Protein AF-A0A9P6VF26-F1 (afdb_monomer)

Nearest PDB structures (foldseek):
  3bzj-assembly1_A  TM=3.434E-01  e=4.171E-01  Thermus thermophilus
  3bzg-assembly1_A  TM=3.554E-01  e=6.100E-01  Thermus thermophilus
  3c0l-assembly1_A  TM=3.261E-01  e=8.374E-01  Thermus thermophilus
  3c0q-assembly1_A  TM=3.308E-01  e=1.390E+00  Thermus thermophilus
  7m05-assembly1_A  TM=4.904E-01  e=4.633E+00  Homo sapiens

Structure (mmCIF, N/CA/C/O backbone):
data_AF-A0A9P6VF26-F1
#
_entry.id   AF-A0A9P6VF26-F1
#
loop_
_atom_site.group_PDB
_atom_site.id
_atom_site.type_symbol
_atom_site.label_atom_id
_atom_site.label_alt_id
_atom_site.label_comp_id
_atom_site.label_asym_id
_atom_site.label_entity_id
_atom_site.label_seq_id
_atom_site.pdbx_PDB_ins_code
_atom_site.Cartn_x
_atom_site.Cartn_y
_atom_site.Cartn_z
_atom_site.occupancy
_atom_site.B_iso_or_equiv
_atom_site.auth_seq_id
_atom_site.auth_comp_id
_atom_site.auth_asym_id
_atom_site.auth_atom_id
_atom_site.pdbx_PDB_model_num
ATOM 1 N N . MET A 1 1 ? -4.250 -31.106 -48.476 1.00 35.94 1 MET A N 1
ATOM 2 C CA . MET A 1 1 ? -3.262 -30.552 -47.532 1.00 35.94 1 MET A CA 1
ATOM 3 C C . MET A 1 1 ? -3.868 -29.275 -46.987 1.00 35.94 1 MET A C 1
ATOM 5 O O . MET A 1 1 ? -4.261 -28.435 -47.786 1.00 35.94 1 MET A O 1
ATOM 9 N N . MET A 1 2 ? -4.126 -29.253 -45.679 1.00 37.31 2 MET A N 1
ATOM 10 C CA . MET A 1 2 ? -4.819 -28.182 -44.954 1.00 37.31 2 MET A CA 1
ATOM 11 C C . MET A 1 2 ? -4.209 -26.813 -45.252 1.00 37.31 2 MET A C 1
ATOM 13 O O . MET A 1 2 ? -3.001 -26.739 -45.442 1.00 37.31 2 MET A O 1
ATOM 17 N N . LEU A 1 3 ? -5.045 -25.770 -45.242 1.00 34.78 3 LEU A N 1
ATOM 18 C CA . LEU A 1 3 ? -4.857 -24.531 -44.471 1.00 34.78 3 LEU A CA 1
ATOM 19 C C . LEU A 1 3 ? -6.032 -23.583 -44.780 1.00 34.78 3 LEU A C 1
ATOM 21 O O . LEU A 1 3 ? -6.183 -23.101 -45.900 1.00 34.78 3 LEU A O 1
ATOM 25 N N . LEU A 1 4 ? -6.890 -23.365 -43.777 1.00 33.00 4 LEU A N 1
ATOM 26 C CA . LEU A 1 4 ? -7.842 -22.252 -43.738 1.00 33.00 4 LEU A CA 1
ATOM 27 C C . LEU A 1 4 ? -7.067 -20.929 -43.646 1.00 33.00 4 LEU A C 1
ATOM 29 O O . LEU A 1 4 ? -6.127 -20.848 -42.854 1.00 33.00 4 LEU A O 1
ATOM 33 N N . PRO A 1 5 ? -7.548 -19.867 -44.310 1.00 37.91 5 PRO A N 1
ATOM 34 C CA . PRO A 1 5 ? -7.406 -18.537 -43.740 1.00 37.91 5 PRO A CA 1
ATOM 35 C C . PRO A 1 5 ? -8.738 -17.770 -43.704 1.00 37.91 5 PRO A C 1
ATOM 37 O O . PRO A 1 5 ? -9.592 -17.907 -44.578 1.00 37.91 5 PRO A O 1
ATOM 40 N N . ASN A 1 6 ? -8.836 -16.889 -42.708 1.00 30.25 6 ASN A N 1
ATOM 41 C CA . ASN A 1 6 ? -9.736 -15.734 -42.616 1.00 30.25 6 ASN A CA 1
ATOM 42 C C . ASN A 1 6 ? -11.151 -15.973 -42.068 1.00 30.25 6 ASN A C 1
ATOM 44 O O . ASN A 1 6 ? -12.155 -15.907 -42.776 1.00 30.25 6 ASN A O 1
ATOM 48 N N . LEU A 1 7 ? -11.226 -16.090 -40.739 1.00 29.05 7 LEU A N 1
ATOM 49 C CA . LEU A 1 7 ? -12.419 -15.741 -39.973 1.00 29.05 7 LEU A CA 1
ATOM 50 C C . LEU A 1 7 ? -12.513 -14.202 -39.881 1.00 29.05 7 LEU A C 1
ATOM 52 O O . LEU A 1 7 ? -12.046 -13.585 -38.929 1.00 29.05 7 LEU A O 1
ATOM 56 N N . ILE A 1 8 ? -13.077 -13.562 -40.909 1.00 34.12 8 ILE A N 1
ATOM 57 C CA . ILE A 1 8 ? -13.469 -12.147 -40.843 1.00 34.12 8 ILE A CA 1
ATOM 58 C C . ILE A 1 8 ? -14.751 -12.074 -40.010 1.00 34.12 8 ILE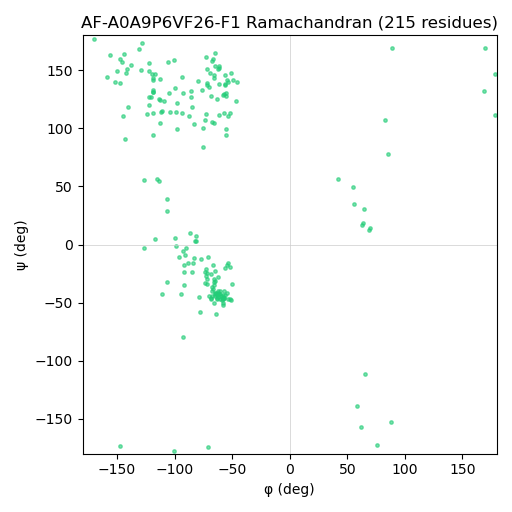 A C 1
ATOM 60 O O . ILE A 1 8 ? -15.844 -12.368 -40.498 1.00 34.12 8 ILE A O 1
ATOM 64 N N . ALA A 1 9 ? -14.618 -11.696 -38.740 1.00 30.38 9 ALA A N 1
ATOM 65 C CA . ALA A 1 9 ? -15.747 -11.385 -37.878 1.00 30.38 9 ALA A CA 1
ATOM 66 C C . ALA A 1 9 ? -16.439 -10.106 -38.380 1.00 30.38 9 ALA A C 1
ATOM 68 O O . ALA A 1 9 ? -15.944 -8.993 -38.215 1.00 30.38 9 ALA A O 1
ATOM 69 N N . ARG A 1 10 ? -17.604 -10.272 -39.010 1.00 32.25 10 ARG A N 1
ATOM 70 C CA . ARG A 1 10 ? -18.582 -9.202 -39.211 1.00 32.25 10 ARG A CA 1
ATOM 71 C C . ARG A 1 10 ? -19.491 -9.159 -37.986 1.00 32.25 10 ARG A C 1
ATOM 73 O O . ARG A 1 10 ? -20.325 -10.043 -37.831 1.00 32.25 10 ARG A O 1
ATOM 80 N N . PHE A 1 11 ? -19.386 -8.115 -37.171 1.00 30.23 11 PHE A N 1
ATOM 81 C CA . PHE A 1 11 ? -20.461 -7.729 -36.258 1.00 30.23 11 PHE A CA 1
ATOM 82 C C . PHE A 1 11 ? -21.032 -6.382 -36.698 1.00 30.23 11 PHE A C 1
ATOM 84 O O . PHE A 1 11 ? -20.430 -5.328 -36.519 1.00 30.23 11 PHE A O 1
ATOM 91 N N . LEU A 1 12 ? -22.213 -6.449 -37.314 1.00 32.66 12 LEU A N 1
ATOM 92 C CA . LEU A 1 12 ? -23.135 -5.328 -37.441 1.00 32.66 12 LEU A CA 1
ATOM 93 C C . LEU A 1 12 ? -23.762 -5.099 -36.063 1.00 32.66 12 LEU A C 1
ATOM 95 O O . LEU A 1 12 ? -24.601 -5.887 -35.634 1.00 32.66 12 LEU A O 1
ATOM 99 N N . ALA A 1 13 ? -23.374 -4.027 -35.380 1.00 31.59 13 ALA A N 1
ATOM 100 C CA . ALA A 1 13 ? -24.112 -3.523 -34.230 1.00 31.59 13 ALA A CA 1
ATOM 101 C C . ALA A 1 13 ? -25.005 -2.367 -34.698 1.00 31.59 13 ALA A C 1
ATOM 103 O O . ALA A 1 13 ? -24.561 -1.235 -34.861 1.00 31.59 13 ALA A O 1
ATOM 104 N N . THR A 1 14 ? -26.283 -2.666 -34.919 1.00 36.97 14 THR A N 1
ATOM 105 C CA . THR A 1 14 ? -27.347 -1.669 -34.780 1.00 36.97 14 THR A CA 1
ATOM 106 C C . THR A 1 14 ? -28.153 -2.070 -33.559 1.00 36.97 14 THR A C 1
ATOM 108 O O . THR A 1 14 ? -28.725 -3.153 -33.548 1.00 36.97 14 THR A O 1
ATOM 111 N N . ALA A 1 15 ? -28.138 -1.237 -32.518 1.00 32.97 15 ALA A N 1
ATOM 112 C CA . ALA A 1 15 ? -29.321 -0.852 -31.751 1.00 32.97 15 ALA A CA 1
ATOM 113 C C . ALA A 1 15 ? -28.946 -0.121 -30.455 1.00 32.97 15 ALA A C 1
ATOM 115 O O . ALA A 1 15 ? -28.208 -0.620 -29.613 1.00 32.97 15 ALA A O 1
ATOM 116 N N . SER A 1 16 ? -29.650 0.997 -30.292 1.00 36.91 16 SER A N 1
ATOM 117 C CA . SER A 1 16 ? -30.167 1.534 -29.039 1.00 36.91 16 SER A CA 1
ATOM 118 C C . SER A 1 16 ? -29.220 2.355 -28.167 1.00 36.91 16 SER A C 1
ATOM 120 O O . SER A 1 16 ? -28.401 1.838 -27.414 1.00 36.91 16 SER A O 1
ATOM 122 N N . LEU A 1 17 ? -29.471 3.671 -28.173 1.00 47.09 17 LEU A N 1
ATOM 123 C CA . LEU A 1 17 ? -29.214 4.529 -27.024 1.00 47.09 17 LEU A CA 1
ATOM 124 C C . LEU A 1 17 ? -29.959 3.948 -25.814 1.00 47.09 17 LEU A C 1
ATOM 126 O O . LEU A 1 17 ? -31.161 4.139 -25.652 1.00 47.09 17 LEU A O 1
ATOM 130 N N . LEU A 1 18 ? -29.241 3.225 -24.967 1.00 37.94 18 LEU A N 1
ATOM 131 C CA . LEU A 1 18 ? -29.605 3.025 -23.575 1.00 37.94 18 LEU A CA 1
ATOM 132 C C . LEU A 1 18 ? -28.548 3.762 -22.767 1.00 37.94 18 LEU A C 1
ATOM 134 O O . LEU A 1 18 ? -27.367 3.427 -22.815 1.00 37.94 18 LEU A O 1
ATOM 138 N N . ALA A 1 19 ? -28.992 4.809 -22.073 1.00 45.12 19 ALA A N 1
ATOM 139 C CA . ALA A 1 19 ? -28.197 5.502 -21.074 1.00 45.12 19 ALA A CA 1
ATOM 140 C C . ALA A 1 19 ? -27.520 4.470 -20.154 1.00 45.12 19 ALA A C 1
ATOM 142 O O . ALA A 1 19 ? -28.164 3.473 -19.800 1.00 45.12 19 ALA A O 1
ATOM 143 N N . PRO A 1 20 ? -26.254 4.676 -19.753 1.00 38.41 20 PRO A N 1
ATOM 144 C CA . PRO A 1 20 ? -25.608 3.754 -18.842 1.00 38.41 20 PRO A CA 1
ATOM 145 C C . PRO A 1 20 ? -26.405 3.763 -17.537 1.00 38.41 20 PRO A C 1
ATOM 147 O O . PRO A 1 20 ? -26.440 4.758 -16.814 1.00 38.41 20 PRO A O 1
ATOM 150 N N . LYS A 1 21 ? -27.073 2.644 -17.235 1.00 38.12 21 LYS A N 1
ATOM 151 C CA . LYS A 1 21 ? -27.470 2.347 -15.862 1.00 38.12 21 LYS A CA 1
ATOM 152 C C . LYS A 1 21 ? -26.171 2.359 -15.067 1.00 38.12 21 LYS A C 1
ATOM 154 O O . LYS A 1 21 ? -25.319 1.506 -15.306 1.00 38.12 21 LYS A O 1
ATOM 159 N N . LEU A 1 22 ? -26.015 3.325 -14.160 1.00 37.91 22 LEU A N 1
ATOM 160 C CA . LEU A 1 22 ? -25.044 3.227 -13.078 1.00 37.91 22 LEU A CA 1
ATOM 161 C C . LEU A 1 22 ? -25.358 1.924 -12.336 1.00 37.91 22 LEU A C 1
ATOM 163 O O . LEU A 1 22 ? -26.230 1.872 -11.473 1.00 37.91 22 LEU A O 1
ATOM 167 N N . THR A 1 23 ? -24.680 0.844 -12.699 1.00 35.78 23 THR A N 1
ATOM 168 C CA . THR A 1 23 ? -24.525 -0.288 -11.804 1.00 35.78 23 THR A CA 1
ATOM 169 C C . THR A 1 23 ? -23.684 0.247 -10.661 1.00 35.78 23 THR A C 1
ATOM 171 O O . THR A 1 23 ? -22.489 0.491 -10.845 1.00 35.78 23 THR A O 1
ATOM 174 N N . SER A 1 24 ? -24.300 0.508 -9.506 1.00 41.16 24 SER A N 1
ATOM 175 C CA . SER A 1 24 ? -23.536 0.744 -8.289 1.00 41.16 24 SER A CA 1
ATOM 176 C C . SER A 1 24 ? -22.618 -0.463 -8.135 1.00 41.16 24 SER A C 1
ATOM 178 O O . SER A 1 24 ? -23.105 -1.576 -7.917 1.00 41.16 24 SER A O 1
ATOM 180 N N . ARG A 1 25 ? -21.304 -0.272 -8.305 1.00 46.47 25 ARG A N 1
ATOM 181 C CA . ARG A 1 25 ? -20.335 -1.239 -7.791 1.00 46.47 25 ARG A CA 1
ATOM 182 C C . ARG A 1 25 ? -20.727 -1.415 -6.326 1.00 46.47 25 ARG A C 1
ATOM 184 O O . ARG A 1 25 ? -20.704 -0.433 -5.589 1.00 46.47 25 ARG A O 1
ATOM 191 N N . LEU A 1 26 ? -21.208 -2.601 -5.947 1.00 48.28 26 LEU A N 1
ATOM 192 C CA . LEU A 1 26 ? -21.449 -2.930 -4.544 1.00 48.28 26 LEU A CA 1
ATOM 193 C C . LEU A 1 26 ? -20.201 -2.487 -3.777 1.00 48.28 26 LEU A C 1
ATOM 195 O O . LEU A 1 26 ? -19.089 -2.844 -4.173 1.00 48.28 26 LEU A O 1
ATOM 199 N N . ALA A 1 27 ? -20.377 -1.627 -2.773 1.00 64.31 27 ALA A N 1
ATOM 200 C CA . ALA A 1 27 ? -19.258 -1.149 -1.976 1.00 64.31 27 ALA A CA 1
ATOM 201 C C . ALA A 1 27 ? -18.517 -2.372 -1.415 1.00 64.31 27 ALA A C 1
ATOM 203 O O . ALA A 1 27 ? -19.153 -3.275 -0.864 1.00 64.31 27 ALA A O 1
ATOM 204 N N . LYS A 1 28 ? -17.193 -2.437 -1.620 1.00 76.62 28 LYS A N 1
ATOM 205 C CA . LYS A 1 28 ? -16.372 -3.555 -1.136 1.00 76.62 28 LYS A CA 1
ATOM 206 C C . LYS A 1 28 ? -16.559 -3.682 0.387 1.00 76.62 28 LYS A C 1
ATOM 208 O O . LYS A 1 28 ? -16.590 -2.649 1.061 1.00 76.62 28 LYS A O 1
ATOM 213 N N . PRO A 1 29 ? -16.704 -4.900 0.945 1.00 83.31 29 PRO A N 1
ATOM 214 C CA . PRO A 1 29 ? -16.835 -5.073 2.390 1.00 83.31 29 PRO A CA 1
ATOM 215 C C . PRO A 1 29 ? -15.646 -4.445 3.118 1.00 83.31 29 PRO A C 1
ATOM 217 O O . PRO A 1 29 ? -14.514 -4.608 2.676 1.00 83.31 29 PRO A O 1
ATOM 220 N N . VAL A 1 30 ? -15.869 -3.758 4.235 1.00 89.12 30 VAL A N 1
ATOM 221 C CA . VAL A 1 30 ? -14.775 -3.161 5.022 1.00 89.12 30 VAL A CA 1
ATOM 222 C C . VAL A 1 30 ? -13.849 -4.233 5.621 1.00 89.12 30 VAL A C 1
ATOM 224 O O . VAL A 1 30 ? -14.276 -5.369 5.849 1.00 89.12 30 VAL A O 1
ATOM 227 N N . LEU A 1 31 ? -12.585 -3.882 5.882 1.00 93.31 31 LEU A N 1
ATOM 228 C CA . LEU A 1 31 ? -11.652 -4.752 6.608 1.00 93.31 31 LEU A CA 1
ATOM 229 C C . LEU A 1 31 ? -12.045 -4.816 8.084 1.00 93.31 31 LEU A C 1
ATOM 231 O O . LEU A 1 31 ? -12.405 -3.793 8.667 1.00 93.31 31 LEU A O 1
ATOM 235 N N . ARG A 1 32 ? -12.002 -6.009 8.681 1.00 92.88 32 ARG A N 1
ATOM 236 C CA . ARG A 1 32 ? -12.423 -6.249 10.066 1.00 92.88 32 ARG A CA 1
ATOM 237 C C . ARG A 1 32 ? -11.499 -7.236 10.756 1.00 92.88 32 ARG A C 1
ATOM 239 O O . ARG A 1 32 ? -10.968 -8.112 10.080 1.00 92.88 32 ARG A O 1
ATOM 246 N N . LEU A 1 33 ? -11.386 -7.101 12.075 1.00 93.75 33 LEU A N 1
ATOM 247 C CA . LEU A 1 33 ? -10.875 -8.163 12.937 1.00 93.75 33 LEU A CA 1
ATOM 248 C C . LEU A 1 33 ? -11.779 -9.403 12.849 1.00 93.75 33 LEU A C 1
ATOM 250 O O . LEU A 1 33 ? -12.990 -9.285 12.608 1.00 93.75 33 LEU A O 1
ATOM 254 N N . ASP A 1 34 ? -11.195 -10.573 13.074 1.00 91.12 34 ASP A N 1
ATOM 255 C CA . ASP A 1 34 ? -11.902 -11.846 13.162 1.00 91.12 34 ASP A CA 1
ATOM 256 C C . ASP A 1 34 ? -12.750 -11.943 14.453 1.00 91.12 34 ASP A C 1
ATOM 258 O O . ASP A 1 34 ? -12.911 -10.981 15.206 1.00 91.12 34 ASP A O 1
ATOM 262 N N . CYS A 1 35 ? -13.367 -13.093 14.728 1.00 90.19 35 CYS A N 1
ATOM 263 C CA . CYS A 1 35 ? -14.184 -13.271 15.937 1.00 90.19 35 CYS A CA 1
ATOM 264 C C . CYS A 1 35 ? -13.380 -13.327 17.251 1.00 90.19 35 CYS A C 1
ATOM 266 O O . CYS A 1 35 ? -13.996 -13.252 18.319 1.00 90.19 35 CYS A O 1
ATOM 268 N N . ASN A 1 36 ? -12.053 -13.432 17.172 1.00 90.94 36 ASN A N 1
ATOM 269 C CA . ASN A 1 36 ? -11.114 -13.432 18.291 1.00 90.94 36 ASN A CA 1
ATOM 270 C C . ASN A 1 36 ? -10.448 -12.061 18.503 1.00 90.94 36 ASN A C 1
ATOM 272 O O . ASN A 1 36 ? -9.601 -11.937 19.384 1.00 90.94 36 ASN A O 1
ATOM 276 N N . ASP A 1 37 ? -10.870 -11.034 17.755 1.00 90.56 37 ASP A N 1
ATOM 277 C CA . ASP A 1 37 ? -10.254 -9.704 17.718 1.00 90.56 37 ASP A CA 1
ATOM 278 C C . ASP A 1 37 ? -8.811 -9.718 17.152 1.00 90.56 37 ASP A C 1
ATOM 280 O O . ASP A 1 37 ? -7.983 -8.874 17.501 1.00 90.56 37 ASP A O 1
ATOM 284 N N . GLU A 1 38 ? -8.516 -10.649 16.241 1.00 92.75 38 GLU A N 1
ATOM 285 C CA . GLU A 1 38 ? -7.237 -10.775 15.538 1.00 92.75 38 GLU A CA 1
ATOM 286 C C . GLU A 1 38 ? -7.332 -10.299 14.078 1.00 92.75 38 GLU A C 1
ATOM 288 O O . GLU A 1 38 ? -8.408 -10.242 13.481 1.00 92.75 38 GLU A O 1
ATOM 293 N N . PHE A 1 39 ? -6.192 -9.916 13.499 1.00 93.69 39 PHE A N 1
ATOM 294 C CA . PHE A 1 39 ? -6.069 -9.603 12.073 1.00 93.69 39 PHE A CA 1
ATOM 295 C C . PHE A 1 39 ? -4.702 -10.048 11.568 1.00 93.69 39 PHE A C 1
ATOM 297 O O . PHE A 1 39 ? -3.675 -9.484 11.956 1.00 93.69 39 PHE A O 1
ATOM 304 N N . HIS A 1 40 ? -4.689 -11.078 10.729 1.00 92.25 40 HIS A N 1
ATOM 305 C CA . HIS A 1 40 ? -3.467 -11.700 10.238 1.00 92.25 40 HIS A CA 1
ATOM 306 C C . HIS A 1 40 ? -3.073 -11.059 8.908 1.00 92.25 40 HIS A C 1
ATOM 308 O O . HIS A 1 40 ? -3.771 -11.176 7.898 1.00 92.25 40 HIS A O 1
ATOM 314 N N . LEU A 1 41 ? -1.946 -10.351 8.922 1.00 91.75 41 LEU A N 1
ATOM 315 C CA . LEU A 1 41 ? -1.416 -9.623 7.775 1.00 91.75 41 L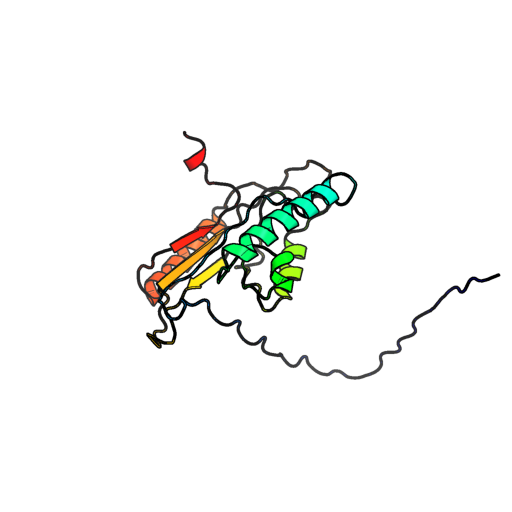EU A CA 1
ATOM 316 C C . LEU A 1 41 ? -0.153 -10.313 7.251 1.00 91.75 41 LEU A C 1
ATOM 318 O O . LEU A 1 41 ? 0.834 -10.413 7.977 1.00 91.75 41 LEU A O 1
ATOM 322 N N . ALA A 1 42 ? -0.151 -10.689 5.971 1.00 90.56 42 ALA A N 1
ATOM 323 C CA . ALA A 1 42 ? 1.053 -11.130 5.269 1.00 90.56 42 ALA A CA 1
ATOM 324 C C . ALA A 1 42 ? 1.566 -10.036 4.321 1.00 90.56 42 ALA A C 1
ATOM 326 O O . ALA A 1 42 ? 0.814 -9.494 3.508 1.00 90.56 42 ALA A O 1
ATOM 327 N N . ILE A 1 43 ? 2.863 -9.731 4.403 1.00 90.31 43 ILE A N 1
ATOM 328 C CA . ILE A 1 43 ? 3.519 -8.710 3.579 1.00 90.31 43 ILE A CA 1
ATOM 329 C C . ILE A 1 43 ? 4.505 -9.402 2.643 1.00 90.31 43 ILE A C 1
ATOM 331 O O . ILE A 1 43 ? 5.405 -10.106 3.097 1.00 90.31 43 ILE A O 1
ATOM 335 N N . PHE A 1 44 ? 4.349 -9.163 1.344 1.00 88.88 44 PHE A N 1
ATOM 336 C CA . PHE A 1 44 ? 5.320 -9.542 0.327 1.00 88.88 44 PHE A CA 1
ATOM 337 C C . PHE A 1 44 ? 5.820 -8.279 -0.375 1.00 88.88 44 PHE A C 1
ATOM 339 O O . PHE A 1 44 ? 5.045 -7.353 -0.600 1.00 88.88 44 PHE A O 1
ATOM 346 N N . SER A 1 45 ? 7.109 -8.244 -0.701 1.00 88.31 45 SER A N 1
ATOM 347 C CA . SER A 1 45 ? 7.763 -7.122 -1.381 1.00 88.31 45 SER A CA 1
ATOM 348 C C . SER A 1 45 ? 8.846 -7.654 -2.315 1.00 88.31 45 SER A C 1
ATOM 350 O O . SER A 1 45 ? 9.322 -8.772 -2.106 1.00 88.31 45 SER A O 1
ATOM 352 N N . ASP A 1 46 ? 9.207 -6.862 -3.327 1.00 87.19 46 ASP A N 1
ATOM 353 C CA . ASP A 1 46 ? 10.368 -7.097 -4.203 1.00 87.19 46 ASP A CA 1
ATOM 354 C C . ASP A 1 46 ? 10.353 -8.477 -4.876 1.00 87.19 46 ASP A C 1
ATOM 356 O O . ASP A 1 46 ? 11.308 -9.250 -4.835 1.00 87.19 46 ASP A O 1
ATOM 360 N N . LEU A 1 47 ? 9.212 -8.818 -5.479 1.00 86.12 47 LEU A N 1
ATOM 361 C CA . LEU A 1 47 ? 9.022 -10.109 -6.148 1.00 86.12 47 LEU A CA 1
ATOM 362 C C . LEU A 1 47 ? 9.371 -10.081 -7.636 1.00 86.12 47 LEU A C 1
ATOM 364 O O . LEU A 1 47 ? 9.555 -11.154 -8.208 1.00 86.12 47 LEU A O 1
ATOM 368 N N . HIS A 1 48 ? 9.438 -8.881 -8.227 1.00 87.81 48 HIS A N 1
ATOM 369 C CA . HIS A 1 48 ? 9.881 -8.624 -9.602 1.00 87.81 48 HIS A CA 1
ATOM 370 C C . HIS A 1 48 ? 9.113 -9.400 -10.689 1.00 87.81 48 HIS A C 1
ATOM 372 O O . HIS A 1 48 ? 9.670 -9.783 -11.715 1.00 87.81 48 HIS A O 1
ATOM 378 N N . TYR A 1 49 ? 7.808 -9.620 -10.477 1.00 86.69 49 TYR A N 1
ATOM 379 C CA . TYR A 1 49 ? 6.967 -10.320 -11.449 1.00 86.69 49 TYR A CA 1
ATOM 380 C C . TYR A 1 49 ? 6.870 -9.566 -12.774 1.00 86.69 49 TYR A C 1
ATOM 382 O O . TYR A 1 49 ? 6.379 -8.440 -12.804 1.00 86.69 49 TYR A O 1
ATOM 390 N N . GLY A 1 50 ? 7.208 -10.239 -13.874 1.00 83.69 50 GLY A N 1
ATOM 391 C CA . GLY A 1 50 ? 7.064 -9.678 -15.221 1.00 83.69 50 GLY A CA 1
ATOM 392 C C . GLY A 1 50 ? 8.028 -8.533 -15.549 1.00 83.69 50 GLY A C 1
ATOM 393 O O . GLY A 1 50 ? 7.813 -7.843 -16.541 1.00 83.69 50 GLY A O 1
ATOM 394 N N . GLU A 1 51 ? 9.077 -8.326 -14.747 1.00 82.75 51 GLU A N 1
ATOM 395 C CA . GLU A 1 51 ? 10.157 -7.387 -15.083 1.00 82.75 51 GLU A CA 1
ATOM 396 C C . GLU A 1 51 ? 10.877 -7.823 -16.371 1.00 82.75 51 GLU A C 1
ATOM 398 O O . GLU A 1 51 ? 11.122 -7.020 -17.273 1.00 82.75 51 GLU A O 1
ATOM 403 N N . GLU A 1 52 ? 11.122 -9.127 -16.496 1.00 83.62 52 GLU A N 1
ATOM 404 C CA . GLU A 1 52 ? 11.700 -9.757 -17.676 1.00 83.62 52 GLU A CA 1
ATOM 405 C C . GLU A 1 52 ? 10.758 -10.863 -18.183 1.00 83.62 52 GLU A C 1
ATOM 407 O O . GLU A 1 52 ? 10.548 -11.885 -17.520 1.00 83.62 52 GLU A O 1
ATOM 412 N N . GLU A 1 53 ? 10.171 -10.649 -19.363 1.00 80.44 53 GLU A N 1
ATOM 413 C CA . GLU A 1 53 ? 9.195 -11.569 -19.959 1.00 80.44 53 GLU A CA 1
ATOM 414 C C . GLU A 1 53 ? 9.856 -12.739 -20.708 1.00 80.44 53 GLU A C 1
ATOM 416 O O . GLU A 1 53 ? 9.176 -13.722 -21.008 1.00 80.44 53 GLU A O 1
ATOM 421 N N . ASP A 1 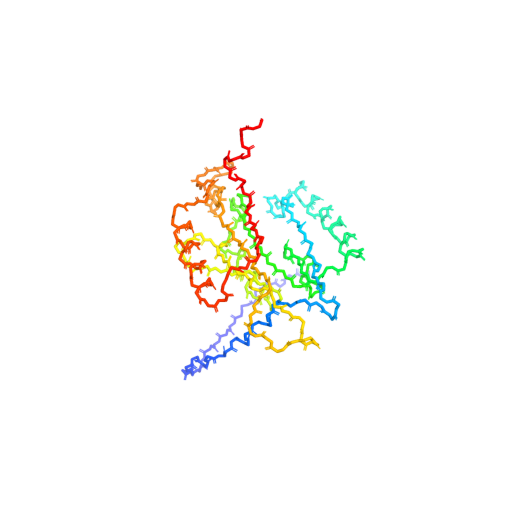54 ? 11.174 -12.687 -20.947 1.00 80.50 54 ASP A N 1
ATOM 422 C CA . ASP A 1 54 ? 11.925 -13.713 -21.667 1.00 80.50 54 ASP A CA 1
ATOM 423 C C . ASP A 1 54 ? 13.079 -14.321 -20.842 1.00 80.50 54 ASP A C 1
ATOM 425 O O . ASP A 1 54 ? 13.732 -13.710 -20.001 1.00 80.50 54 ASP A O 1
ATOM 429 N N . GLY A 1 55 ? 13.401 -15.591 -21.095 1.00 87.88 55 GLY A N 1
ATOM 430 C CA . GLY A 1 55 ? 14.593 -16.219 -20.517 1.00 87.88 55 GLY A CA 1
ATOM 431 C C . GLY A 1 55 ? 14.562 -16.361 -18.986 1.00 87.88 55 GLY A C 1
ATOM 432 O O . GLY A 1 55 ? 13.861 -17.224 -18.453 1.00 87.88 55 GLY A O 1
ATOM 433 N N . TRP A 1 56 ? 15.411 -15.606 -18.277 1.00 85.31 56 TRP A N 1
ATOM 434 C CA . TRP A 1 56 ? 15.654 -15.808 -16.842 1.00 85.31 56 TRP A CA 1
ATOM 435 C C . TRP A 1 56 ? 14.493 -15.333 -15.958 1.00 85.31 56 TRP A C 1
ATOM 437 O O . TRP A 1 56 ? 14.232 -15.980 -14.937 1.00 85.31 56 TRP A O 1
ATOM 447 N N . GLY A 1 57 ? 13.777 -14.275 -16.357 1.00 82.81 57 GLY A N 1
ATOM 448 C CA . GLY A 1 57 ? 12.681 -13.687 -15.576 1.00 82.81 57 GLY A CA 1
ATOM 449 C C . GLY A 1 57 ? 11.538 -14.668 -15.333 1.00 82.81 57 GLY A C 1
ATOM 450 O O . GLY A 1 57 ? 11.121 -14.872 -14.196 1.00 82.81 57 GLY A O 1
ATOM 451 N N . ILE A 1 58 ? 11.162 -15.441 -16.360 1.00 84.31 58 ILE A N 1
ATOM 452 C CA . ILE A 1 58 ? 10.133 -16.493 -16.263 1.00 84.31 58 ILE A CA 1
ATOM 453 C C . ILE A 1 58 ? 10.447 -17.493 -15.135 1.00 84.31 58 ILE A C 1
ATOM 455 O O . ILE A 1 58 ? 9.563 -17.920 -14.390 1.00 84.31 58 ILE A O 1
ATOM 459 N N . THR A 1 59 ? 11.716 -17.890 -14.992 1.00 87.56 59 THR A N 1
ATOM 460 C CA . THR A 1 59 ? 12.112 -18.849 -13.948 1.00 87.56 59 THR A CA 1
ATOM 461 C C . THR A 1 59 ? 12.066 -18.215 -12.556 1.00 87.56 59 THR A C 1
ATOM 463 O O . THR A 1 59 ? 11.738 -18.901 -11.584 1.00 87.56 59 THR A O 1
ATOM 466 N N . GLN A 1 60 ? 12.375 -16.921 -12.437 1.00 87.25 60 GLN A N 1
ATOM 467 C CA . GLN A 1 60 ? 12.276 -16.199 -11.168 1.00 87.25 60 GLN A CA 1
ATOM 468 C C . GLN A 1 60 ? 10.821 -16.033 -10.728 1.00 87.25 60 GLN A C 1
ATOM 470 O O . GLN A 1 60 ? 10.504 -16.421 -9.604 1.00 87.25 60 GLN A O 1
ATOM 475 N N . ASP A 1 61 ? 9.925 -15.627 -11.631 1.00 85.75 61 ASP A N 1
ATOM 476 C CA . ASP A 1 61 ? 8.479 -15.547 -11.387 1.00 85.75 61 ASP A CA 1
ATOM 477 C C . ASP A 1 61 ? 7.921 -16.869 -10.829 1.00 85.75 61 ASP A C 1
ATOM 479 O O . ASP A 1 61 ? 7.202 -16.900 -9.822 1.00 85.75 61 ASP A O 1
ATOM 483 N N . VAL A 1 62 ? 8.288 -18.000 -11.444 1.00 85.50 62 VAL A N 1
ATOM 484 C CA . VAL A 1 62 ? 7.865 -19.337 -10.993 1.00 85.50 62 VAL A CA 1
ATOM 485 C C . VAL A 1 62 ? 8.408 -19.662 -9.597 1.00 85.50 62 VAL A C 1
ATOM 487 O O . VAL A 1 62 ? 7.687 -20.211 -8.757 1.00 85.50 62 VAL A O 1
ATOM 490 N N . ASN A 1 63 ? 9.669 -19.326 -9.319 1.00 88.19 63 ASN A N 1
ATOM 491 C CA . ASN A 1 63 ? 10.281 -19.580 -8.015 1.00 88.19 63 ASN A CA 1
ATOM 492 C C . ASN A 1 63 ? 9.653 -18.722 -6.909 1.00 88.19 63 ASN A C 1
ATOM 494 O O . ASN A 1 63 ? 9.327 -19.268 -5.849 1.00 88.19 63 ASN A O 1
ATOM 498 N N . SER A 1 64 ? 9.424 -17.433 -7.171 1.00 86.44 64 SER A N 1
ATOM 499 C CA . SER A 1 64 ? 8.693 -16.523 -6.285 1.00 86.44 64 SER A CA 1
ATOM 500 C C . SER A 1 64 ? 7.293 -17.065 -6.002 1.00 86.44 64 SER A C 1
ATOM 502 O O . SER A 1 64 ? 6.905 -17.195 -4.841 1.00 86.44 64 SER A O 1
ATOM 504 N N . THR A 1 65 ? 6.578 -17.524 -7.037 1.00 85.94 65 THR A N 1
ATOM 505 C CA . THR A 1 65 ? 5.227 -18.099 -6.900 1.00 85.94 65 THR A CA 1
ATOM 506 C C . THR A 1 65 ? 5.227 -19.295 -5.956 1.00 85.94 65 THR A C 1
ATOM 508 O O . THR A 1 65 ? 4.364 -19.411 -5.086 1.00 85.94 65 THR A O 1
ATOM 511 N N . ARG A 1 66 ? 6.219 -20.183 -6.080 1.00 86.31 66 ARG A N 1
ATOM 512 C CA . ARG A 1 66 ? 6.331 -21.368 -5.223 1.00 86.31 66 ARG A CA 1
ATOM 513 C C . ARG A 1 66 ? 6.547 -21.004 -3.755 1.00 86.31 66 ARG A C 1
ATOM 515 O O . ARG A 1 66 ? 5.901 -21.591 -2.892 1.00 86.31 66 ARG A O 1
ATOM 522 N N . VAL A 1 67 ? 7.454 -20.071 -3.464 1.00 86.06 67 VAL A N 1
ATOM 523 C CA . VAL A 1 67 ? 7.734 -19.653 -2.079 1.00 86.06 67 VAL A CA 1
ATOM 524 C C . VAL A 1 67 ? 6.510 -18.977 -1.469 1.00 86.06 67 VAL A C 1
ATOM 526 O O . VAL A 1 67 ? 6.118 -19.323 -0.357 1.00 86.06 67 VAL 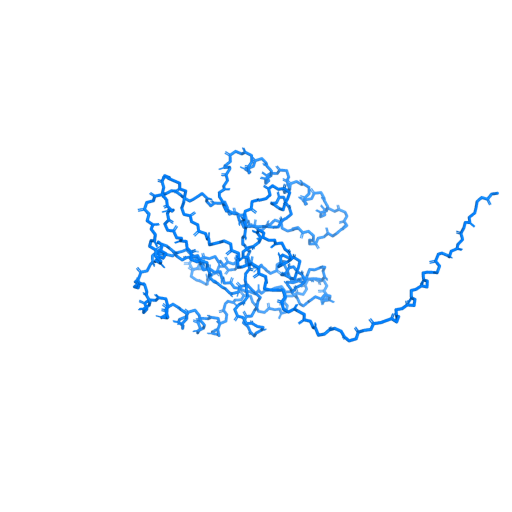A O 1
ATOM 529 N N . MET A 1 68 ? 5.866 -18.085 -2.222 1.00 83.50 68 MET A N 1
ATOM 530 C CA . MET A 1 68 ? 4.631 -17.433 -1.794 1.00 83.50 68 MET A CA 1
ATOM 531 C C . MET A 1 68 ? 3.526 -18.436 -1.484 1.00 83.50 68 MET A C 1
ATOM 533 O O . MET A 1 68 ? 2.893 -18.339 -0.439 1.00 83.50 68 MET A O 1
ATOM 537 N N . ASN A 1 69 ? 3.317 -19.416 -2.367 1.00 84.94 69 ASN A N 1
ATOM 538 C CA . ASN A 1 69 ? 2.315 -20.452 -2.155 1.00 84.94 69 ASN A CA 1
ATOM 539 C C . ASN A 1 69 ? 2.563 -21.203 -0.848 1.00 84.94 69 ASN A C 1
ATOM 541 O O . ASN A 1 69 ? 1.644 -21.324 -0.051 1.00 84.94 69 ASN A O 1
ATOM 545 N N . ASN A 1 70 ? 3.810 -21.603 -0.587 1.00 85.75 70 ASN A N 1
ATOM 546 C CA . ASN A 1 70 ? 4.150 -22.272 0.663 1.00 85.75 70 ASN A CA 1
ATOM 547 C C . ASN A 1 70 ? 3.818 -21.400 1.882 1.00 85.75 70 ASN A C 1
ATOM 549 O O . ASN A 1 70 ? 3.184 -21.888 2.805 1.00 85.75 70 ASN A O 1
ATOM 553 N N . ILE A 1 71 ? 4.210 -20.121 1.888 1.00 85.38 71 ILE A N 1
ATOM 554 C CA . ILE A 1 71 ? 3.928 -19.215 3.016 1.00 85.38 71 ILE A CA 1
ATOM 555 C C . ILE A 1 71 ? 2.417 -19.078 3.237 1.00 85.38 71 ILE A C 1
ATOM 557 O O . ILE A 1 71 ? 1.950 -19.215 4.362 1.00 85.38 71 ILE A O 1
ATOM 561 N N . LEU A 1 72 ? 1.645 -18.860 2.170 1.00 84.81 72 LEU A N 1
ATOM 562 C CA . LEU A 1 72 ? 0.190 -18.699 2.255 1.00 84.81 72 LEU A CA 1
ATOM 563 C C . LEU A 1 72 ? -0.527 -19.968 2.730 1.00 84.81 72 LEU A C 1
ATOM 565 O O . LEU A 1 72 ? -1.553 -19.864 3.399 1.00 84.81 72 LEU A O 1
ATOM 569 N N . ASP A 1 73 ? 0.014 -21.143 2.411 1.00 85.44 73 ASP A N 1
ATOM 570 C CA . ASP A 1 73 ? -0.535 -22.422 2.858 1.00 85.44 73 ASP A CA 1
ATOM 571 C C . ASP A 1 73 ? -0.296 -22.660 4.369 1.00 85.44 73 ASP A C 1
ATOM 573 O O . ASP A 1 73 ? -1.065 -23.392 4.992 1.00 85.44 73 ASP A O 1
ATOM 577 N N . TYR A 1 74 ? 0.730 -22.034 4.971 1.00 85.44 74 TYR A N 1
ATOM 578 C CA . TYR A 1 74 ? 1.030 -22.135 6.410 1.00 85.44 74 TYR A CA 1
ATOM 579 C C . TYR A 1 74 ? 0.432 -21.001 7.254 1.00 85.44 74 TYR A C 1
ATOM 581 O O . TYR A 1 74 ? -0.074 -21.271 8.340 1.00 85.44 74 TYR A O 1
ATOM 589 N N . GLU A 1 75 ? 0.497 -19.754 6.781 1.00 82.56 75 GLU A N 1
ATOM 590 C CA . GLU A 1 75 ? 0.117 -18.566 7.565 1.00 82.56 75 GLU A CA 1
ATOM 591 C C . GLU A 1 75 ? -1.386 -18.253 7.506 1.00 82.56 75 GLU A C 1
ATOM 593 O O . GLU A 1 75 ? -1.901 -17.600 8.403 1.00 82.56 75 GLU A O 1
ATOM 598 N N . VAL A 1 76 ? -2.097 -18.706 6.462 1.00 82.75 76 VAL A N 1
ATOM 599 C CA . VAL A 1 76 ? -3.551 -18.502 6.259 1.00 82.75 76 VAL A CA 1
ATOM 600 C C . VAL A 1 76 ? -4.025 -17.066 6.603 1.00 82.75 76 VAL A C 1
ATOM 602 O O . VAL A 1 76 ? -4.913 -16.884 7.436 1.00 82.75 76 VAL A O 1
ATOM 605 N N . PRO A 1 77 ? -3.443 -16.021 5.982 1.00 81.69 77 PRO A N 1
ATOM 606 C CA . PRO A 1 77 ? -3.697 -14.632 6.370 1.00 81.69 77 PRO A CA 1
ATOM 607 C C . PRO A 1 77 ? -5.100 -14.142 5.979 1.00 81.69 77 PRO A C 1
ATOM 609 O O . PRO A 1 77 ? -5.642 -14.526 4.941 1.00 81.69 77 PRO A O 1
ATOM 612 N N . ASP A 1 78 ? -5.646 -13.192 6.744 1.00 73.44 78 ASP A N 1
ATOM 613 C CA . ASP A 1 78 ? -6.899 -12.491 6.418 1.00 73.44 78 ASP A CA 1
ATOM 614 C C . ASP A 1 78 ? -6.732 -11.509 5.250 1.00 73.44 78 ASP A C 1
ATOM 616 O O . ASP A 1 78 ? -7.684 -11.193 4.520 1.00 73.44 78 ASP A O 1
ATOM 620 N N . PHE A 1 79 ? -5.516 -10.974 5.115 1.00 76.69 79 PHE A N 1
ATOM 621 C CA . PHE A 1 79 ? -5.177 -9.924 4.172 1.00 76.69 79 PHE A CA 1
ATOM 622 C C . PHE A 1 79 ? -3.711 -10.002 3.747 1.00 76.69 79 PHE A C 1
ATOM 624 O O . PHE A 1 79 ? -2.816 -10.241 4.560 1.00 76.69 79 PHE A O 1
ATOM 631 N N . VAL A 1 80 ? -3.459 -9.763 2.465 1.00 79.81 80 VAL A N 1
ATOM 632 C CA . VAL A 1 80 ? -2.125 -9.862 1.862 1.00 79.81 80 VAL A CA 1
ATOM 633 C C . VAL A 1 80 ? -1.823 -8.608 1.040 1.00 79.81 80 VAL A C 1
ATOM 635 O O . VAL A 1 80 ? -2.701 -7.806 0.755 1.00 79.81 80 VAL A O 1
ATOM 638 N N . ILE A 1 81 ? -0.583 -8.417 0.619 1.00 71.56 81 ILE A N 1
ATOM 639 C CA . ILE A 1 81 ? -0.191 -7.350 -0.307 1.00 71.56 81 ILE A CA 1
ATOM 640 C C . ILE A 1 81 ? 0.379 -8.007 -1.579 1.00 71.56 81 ILE A C 1
ATOM 642 O O . ILE A 1 81 ? 1.538 -8.397 -1.491 1.00 71.56 81 ILE A O 1
ATOM 646 N N . LEU A 1 82 ? -0.424 -8.243 -2.663 1.00 65.69 82 LEU A N 1
ATOM 647 C CA . LEU A 1 82 ? -0.033 -8.763 -4.025 1.00 65.69 82 LEU A CA 1
ATOM 648 C C . LEU A 1 82 ? -1.225 -9.157 -4.969 1.00 65.69 82 LEU A C 1
ATOM 650 O O . LEU A 1 82 ? -2.347 -9.273 -4.522 1.00 65.69 82 LEU A O 1
ATOM 654 N N . MET A 1 83 ? -1.017 -9.422 -6.276 1.00 60.62 83 MET A N 1
ATOM 655 C CA . MET A 1 83 ? -2.024 -9.889 -7.260 1.00 60.62 83 MET A CA 1
ATOM 656 C C . MET A 1 83 ? -2.174 -11.418 -7.490 1.00 60.62 83 MET A C 1
ATOM 658 O O . MET A 1 83 ? -3.150 -12.014 -7.047 1.00 60.62 83 MET A O 1
ATOM 662 N N . ARG A 1 84 ? -1.304 -12.078 -8.281 1.00 57.31 84 ARG A N 1
ATOM 663 C CA . ARG A 1 84 ? -1.688 -13.311 -9.028 1.00 57.31 84 ARG A CA 1
ATOM 664 C C . ARG A 1 84 ? -2.061 -14.541 -8.166 1.00 57.31 84 ARG A C 1
ATOM 666 O O . ARG A 1 84 ? -3.208 -14.973 -8.259 1.00 57.31 84 ARG A O 1
ATOM 673 N N . PRO A 1 85 ? -1.180 -15.082 -7.300 1.00 61.22 85 PRO A N 1
ATOM 674 C CA . PRO A 1 85 ? -1.504 -16.186 -6.383 1.00 61.22 85 PRO A CA 1
ATOM 675 C C . PRO A 1 85 ? -2.711 -15.964 -5.458 1.00 61.22 85 PRO A C 1
ATOM 677 O O . PRO A 1 85 ? -3.211 -16.919 -4.861 1.00 61.22 85 PRO A O 1
ATOM 680 N N . LEU A 1 86 ? -3.147 -14.714 -5.279 1.00 63.84 86 LEU A N 1
ATOM 681 C CA . LEU A 1 86 ? -4.206 -14.352 -4.339 1.00 63.84 86 LEU A CA 1
ATOM 682 C C . LEU A 1 86 ? -5.585 -14.348 -4.977 1.00 63.84 86 LEU A C 1
ATOM 684 O O . LEU A 1 86 ? -6.552 -14.740 -4.326 1.00 63.84 86 LEU A O 1
ATOM 688 N N . VAL A 1 87 ? -5.661 -13.957 -6.255 1.00 66.88 87 VAL A N 1
ATOM 689 C CA . VAL A 1 87 ? -6.893 -14.027 -7.049 1.00 66.88 87 VAL A CA 1
ATOM 690 C C . VAL A 1 87 ? -7.458 -15.445 -7.004 1.00 66.88 87 VAL A C 1
ATOM 692 O O . VAL A 1 87 ? -8.642 -15.626 -6.732 1.00 66.88 87 VAL A O 1
ATOM 695 N N . GLU A 1 88 ? -6.604 -16.448 -7.218 1.00 73.19 88 GLU A N 1
ATOM 696 C CA . GLU A 1 88 ? -6.994 -17.864 -7.234 1.00 73.19 88 GLU A CA 1
ATOM 697 C C . GLU A 1 88 ? -7.467 -18.365 -5.863 1.00 73.19 88 GLU A C 1
ATOM 699 O O . GLU A 1 88 ? -8.326 -19.242 -5.787 1.00 73.19 88 GLU A O 1
ATOM 704 N N . ARG A 1 89 ? -6.942 -17.785 -4.777 1.00 77.19 89 ARG A N 1
ATOM 705 C CA . ARG A 1 89 ? -7.290 -18.144 -3.395 1.00 77.19 89 ARG A CA 1
ATOM 706 C C . ARG A 1 89 ? -8.450 -17.333 -2.816 1.00 77.19 89 ARG A C 1
ATOM 708 O O . ARG A 1 89 ? -8.916 -17.646 -1.726 1.00 77.19 89 ARG A O 1
ATOM 715 N N . GLY A 1 90 ? -8.906 -16.285 -3.505 1.00 80.44 90 GLY A N 1
ATOM 716 C CA . GLY A 1 90 ? -9.935 -15.374 -2.996 1.00 80.44 90 GLY A CA 1
ATOM 717 C C . GLY A 1 90 ? -9.512 -14.589 -1.748 1.00 80.44 90 GLY A C 1
ATOM 718 O O . GLY A 1 90 ? -10.377 -14.082 -1.030 1.00 80.44 90 GLY A O 1
ATOM 719 N N . LEU A 1 91 ? -8.205 -14.495 -1.479 1.00 85.12 91 LEU A N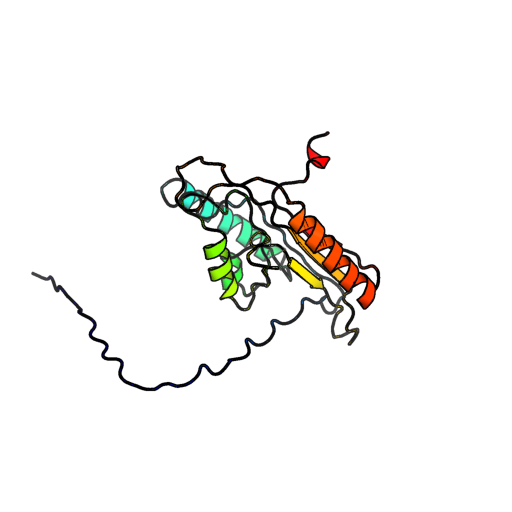 1
ATOM 720 C CA . LEU A 1 91 ? -7.672 -13.699 -0.374 1.00 85.12 91 LEU A CA 1
ATOM 721 C C . LEU A 1 91 ? -7.871 -12.219 -0.680 1.00 85.12 91 LEU A C 1
ATOM 723 O O . LEU A 1 91 ? -7.843 -11.817 -1.838 1.00 85.12 91 LEU A O 1
ATOM 727 N N . LYS A 1 92 ? -8.090 -11.402 0.349 1.00 91.81 92 LYS A N 1
ATOM 728 C CA . LYS A 1 92 ? -8.165 -9.948 0.188 1.00 91.81 92 LYS A CA 1
ATOM 729 C C . LYS A 1 92 ? -6.752 -9.383 0.103 1.00 91.81 92 LYS A C 1
ATOM 731 O O . LYS A 1 92 ? -5.886 -9.828 0.856 1.00 91.81 92 LYS A O 1
ATOM 736 N N . TRP A 1 93 ? -6.520 -8.392 -0.754 1.00 92.06 93 TRP A N 1
ATOM 737 C CA . TRP A 1 93 ? -5.213 -7.732 -0.801 1.00 92.06 93 TRP A CA 1
ATOM 738 C C . TRP A 1 93 ? -5.247 -6.250 -1.083 1.00 92.06 93 TRP A C 1
ATOM 740 O O . TRP A 1 93 ? -6.233 -5.757 -1.604 1.00 92.06 93 TRP A O 1
ATOM 750 N N . ALA A 1 94 ? -4.153 -5.552 -0.809 1.00 92.81 94 ALA A N 1
ATOM 751 C CA . ALA A 1 94 ? -3.904 -4.188 -1.270 1.00 92.81 94 ALA A CA 1
ATOM 752 C C . ALA A 1 94 ? -2.433 -4.018 -1.640 1.00 92.81 94 ALA A C 1
ATOM 754 O O . ALA A 1 94 ? -1.589 -4.626 -1.003 1.00 92.81 94 ALA A O 1
ATOM 755 N N . SER A 1 95 ? -2.126 -3.180 -2.625 1.00 92.19 95 SER A N 1
ATOM 756 C CA . SER A 1 95 ? -0.764 -2.978 -3.131 1.00 92.19 95 SER A CA 1
ATOM 757 C C . SER A 1 95 ? -0.311 -1.525 -2.964 1.00 92.19 95 SER A C 1
ATOM 759 O O . SER A 1 95 ? -1.109 -0.594 -3.096 1.00 92.19 95 SER A O 1
ATOM 761 N N . THR A 1 96 ? 0.981 -1.314 -2.728 1.00 91.56 96 THR A N 1
ATOM 762 C CA . THR A 1 96 ? 1.656 -0.067 -3.118 1.00 91.56 96 THR A CA 1
ATOM 763 C C . THR A 1 96 ? 2.753 -0.415 -4.113 1.00 91.56 96 THR A C 1
ATOM 765 O O . THR A 1 96 ? 3.340 -1.490 -3.994 1.00 91.56 96 THR A O 1
ATOM 768 N N . TYR A 1 97 ? 2.974 0.440 -5.106 1.00 91.44 97 TYR A N 1
ATOM 769 C CA . TYR A 1 97 ? 3.892 0.155 -6.205 1.00 91.44 97 TYR A CA 1
ATOM 770 C C . TYR A 1 97 ? 5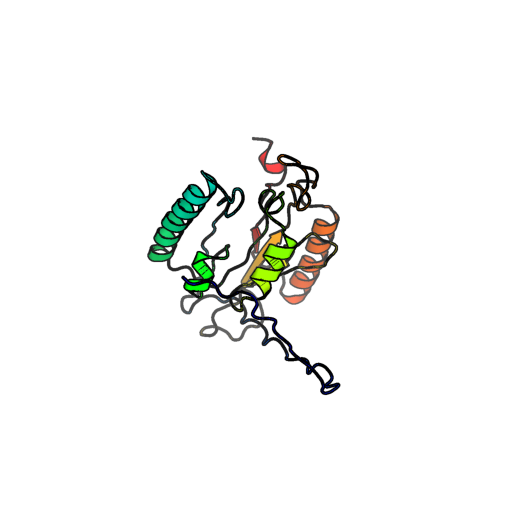.294 0.688 -5.944 1.00 91.44 97 TYR A C 1
ATOM 772 O O . TYR A 1 97 ? 5.474 1.747 -5.337 1.00 91.44 97 TYR A O 1
ATOM 780 N N . GLY A 1 98 ? 6.273 -0.078 -6.412 1.00 91.00 98 GLY A N 1
ATOM 781 C CA . GLY A 1 98 ? 7.684 0.250 -6.376 1.00 91.00 98 GLY A CA 1
ATOM 782 C C . GLY A 1 98 ? 8.237 0.776 -7.692 1.00 91.00 98 GLY A C 1
ATOM 783 O O . GLY A 1 98 ? 7.524 0.908 -8.689 1.00 91.00 98 GLY A O 1
ATOM 784 N N . ASN A 1 99 ? 9.543 1.050 -7.712 1.00 91.00 99 ASN A N 1
ATOM 785 C CA . ASN A 1 99 ? 10.223 1.545 -8.910 1.00 91.00 99 ASN A CA 1
ATOM 786 C C . ASN A 1 99 ? 10.226 0.501 -10.040 1.00 91.00 99 ASN A C 1
ATOM 788 O O . ASN A 1 99 ? 10.109 0.870 -11.205 1.00 91.00 99 ASN A O 1
ATOM 792 N N . HIS A 1 100 ? 10.270 -0.792 -9.708 1.00 91.25 100 HIS A N 1
ATOM 793 C CA . HIS A 1 100 ? 10.213 -1.873 -10.699 1.00 91.25 100 HIS A CA 1
ATOM 794 C C . HIS A 1 100 ? 8.800 -2.137 -11.246 1.00 91.25 100 HIS A C 1
ATOM 796 O O . HIS A 1 100 ? 8.655 -2.748 -12.294 1.00 91.25 100 HIS A O 1
ATOM 802 N N . ASP A 1 101 ? 7.747 -1.585 -10.637 1.00 90.50 101 ASP A N 1
ATOM 803 C CA . ASP A 1 101 ? 6.375 -1.663 -11.170 1.00 90.50 101 ASP A CA 1
ATOM 804 C C . ASP A 1 101 ? 6.103 -0.604 -12.266 1.00 90.50 101 ASP A C 1
ATOM 806 O O . ASP A 1 101 ? 4.970 -0.395 -12.720 1.00 90.50 101 ASP A O 1
ATOM 810 N N . SER A 1 102 ? 7.150 0.113 -12.683 1.00 90.69 102 SER A N 1
ATOM 811 C CA . SER A 1 102 ? 7.127 1.158 -13.700 1.00 90.69 102 SER A CA 1
ATOM 812 C C . SER A 1 102 ? 8.404 1.096 -14.531 1.00 90.69 102 SER A C 1
ATOM 814 O O . SER A 1 102 ? 9.411 1.707 -14.187 1.00 90.69 102 SER A O 1
ATOM 816 N N . GLN A 1 103 ? 8.368 0.339 -15.620 1.00 89.00 103 GLN A N 1
ATOM 817 C CA . GLN A 1 103 ? 9.524 0.039 -16.467 1.00 89.00 103 GLN A CA 1
ATOM 818 C C . GLN A 1 103 ? 9.086 -0.120 -17.931 1.00 89.00 103 GLN A C 1
ATOM 820 O O . GLN A 1 103 ? 7.922 0.091 -18.276 1.00 89.00 103 GLN A O 1
ATOM 825 N N . TYR A 1 104 ? 10.003 -0.533 -18.809 1.00 87.12 104 TYR A N 1
ATOM 826 C CA . TYR A 1 104 ? 9.705 -0.790 -20.221 1.00 87.12 104 TYR A CA 1
ATOM 827 C C . TYR A 1 104 ? 8.492 -1.723 -20.412 1.00 87.12 104 TYR A C 1
ATOM 829 O O . TYR A 1 104 ? 7.576 -1.378 -21.160 1.00 87.12 104 TYR A O 1
ATOM 837 N N . ASN A 1 105 ? 8.456 -2.846 -19.682 1.00 86.19 105 ASN A N 1
ATOM 838 C CA . ASN A 1 105 ? 7.386 -3.854 -19.751 1.00 86.19 105 ASN A CA 1
ATOM 839 C C . ASN A 1 105 ? 6.213 -3.582 -18.793 1.00 86.19 105 ASN A C 1
ATOM 841 O O . ASN A 1 105 ? 5.132 -4.144 -18.962 1.00 86.19 105 ASN A O 1
ATOM 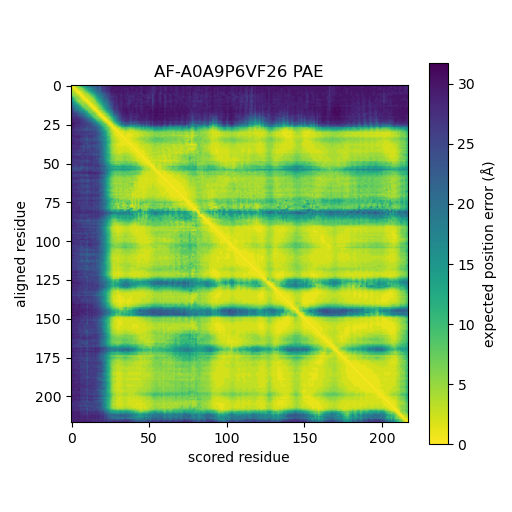845 N N . LEU A 1 106 ? 6.391 -2.706 -17.798 1.00 88.44 106 LEU A N 1
ATOM 846 C CA . LEU A 1 106 ? 5.457 -2.560 -16.681 1.00 88.44 106 LEU A CA 1
ATOM 847 C C . LEU A 1 106 ? 4.913 -1.138 -16.569 1.00 88.44 106 LEU A C 1
ATOM 849 O O . LEU A 1 106 ? 5.645 -0.156 -16.489 1.00 88.44 106 LEU A O 1
ATOM 853 N N . SER A 1 107 ? 3.586 -1.028 -16.529 1.00 90.50 107 SER A N 1
ATOM 854 C CA . SER A 1 107 ? 2.881 0.236 -16.336 1.00 90.50 107 SER A CA 1
ATOM 855 C C . SER A 1 107 ? 2.047 0.180 -15.065 1.00 90.50 107 SER A C 1
ATOM 857 O O . SER A 1 107 ? 1.024 -0.502 -15.026 1.00 90.50 107 SER A O 1
ATOM 859 N N . ARG A 1 108 ? 2.407 0.984 -14.060 1.00 89.19 108 ARG A N 1
ATOM 860 C CA . ARG A 1 108 ? 1.639 1.166 -12.812 1.00 89.19 108 ARG A CA 1
ATOM 861 C C . ARG A 1 108 ? 0.150 1.464 -13.017 1.00 89.19 108 ARG A C 1
ATOM 863 O O . ARG A 1 108 ? -0.687 1.028 -12.233 1.00 89.19 108 ARG A O 1
ATOM 870 N N . HIS A 1 109 ? -0.199 2.186 -14.084 1.00 89.94 109 HIS A N 1
ATOM 871 C CA . HIS A 1 109 ? -1.598 2.453 -14.422 1.00 89.94 109 HIS A CA 1
ATOM 872 C C . HIS A 1 109 ? -2.296 1.181 -14.904 1.00 89.94 109 HIS A C 1
ATOM 874 O O . HIS A 1 109 ? -3.409 0.900 -14.475 1.00 89.94 109 HIS A O 1
ATOM 880 N N . ALA A 1 110 ? -1.637 0.399 -15.764 1.00 90.50 110 ALA A N 1
ATOM 881 C CA . ALA A 1 110 ? -2.178 -0.867 -16.246 1.00 90.50 110 ALA A CA 1
ATOM 882 C C . ALA A 1 110 ? -2.285 -1.904 -15.115 1.00 90.50 110 ALA A C 1
ATOM 884 O O . ALA A 1 110 ? -3.287 -2.613 -15.046 1.00 90.50 110 ALA A O 1
ATOM 885 N N . LEU A 1 111 ? -1.301 -1.944 -14.207 1.00 90.44 111 LEU A N 1
ATOM 886 C CA . LEU A 1 111 ? -1.338 -2.761 -12.991 1.00 90.44 111 LEU A CA 1
ATOM 887 C C . LEU A 1 111 ? -2.552 -2.393 -12.132 1.00 90.44 111 LEU A C 1
ATOM 889 O O . LEU A 1 111 ? -3.377 -3.259 -11.842 1.00 90.44 111 LEU A O 1
ATOM 893 N N . PHE A 1 112 ? -2.737 -1.106 -11.821 1.00 91.25 112 PHE A N 1
ATOM 894 C CA . PHE A 1 112 ? -3.902 -0.645 -11.064 1.00 91.25 112 PHE A CA 1
ATOM 895 C C . PHE A 1 112 ? -5.223 -0.959 -11.769 1.00 91.25 112 PHE A C 1
ATOM 897 O O . PHE A 1 112 ? -6.168 -1.439 -11.140 1.00 91.25 112 PHE A O 1
ATOM 904 N N . ASP A 1 113 ? -5.304 -0.717 -13.078 1.00 90.75 113 ASP A N 1
ATOM 905 C CA . ASP A 1 113 ? -6.503 -0.997 -13.862 1.00 90.75 113 ASP A CA 1
ATOM 906 C C . ASP A 1 113 ? -6.855 -2.488 -13.821 1.00 90.75 113 ASP A C 1
ATOM 908 O O . ASP A 1 113 ? -8.032 -2.825 -13.677 1.00 90.75 113 ASP A O 1
ATOM 912 N N . GLU A 1 114 ? -5.866 -3.382 -13.893 1.00 88.81 114 GLU A N 1
ATOM 913 C CA . GLU A 1 114 ? -6.073 -4.825 -13.764 1.00 88.81 114 GLU A CA 1
ATOM 914 C C . GLU A 1 114 ? -6.492 -5.222 -12.341 1.00 88.81 114 GLU A C 1
ATOM 916 O O . GLU A 1 114 ? -7.500 -5.911 -12.168 1.00 88.81 114 GLU A O 1
ATOM 921 N N . GLU A 1 115 ? -5.809 -4.721 -11.308 1.00 89.06 115 GLU A N 1
ATOM 922 C CA . GLU A 1 115 ? -6.186 -4.943 -9.905 1.00 89.06 115 GLU A CA 1
ATOM 923 C C . GLU A 1 115 ? -7.615 -4.498 -9.603 1.00 89.06 115 GLU A C 1
ATOM 925 O O . GLU A 1 115 ? -8.379 -5.205 -8.939 1.00 89.06 115 GLU A O 1
ATOM 930 N N . SER A 1 116 ? -8.002 -3.334 -10.123 1.00 89.31 116 SER A N 1
ATOM 931 C CA . SER A 1 116 ? -9.291 -2.701 -9.851 1.00 89.31 116 SER A CA 1
ATOM 932 C C . SER A 1 116 ? -10.489 -3.484 -10.402 1.00 89.31 116 SER A C 1
ATOM 934 O O . SER A 1 116 ? -11.631 -3.247 -9.974 1.00 89.31 116 SER A O 1
ATOM 936 N N . LYS A 1 117 ? -10.248 -4.415 -11.340 1.00 88.81 117 LYS A N 1
ATOM 937 C CA . LYS A 1 117 ? -11.254 -5.353 -11.863 1.00 88.81 117 LYS A CA 1
ATOM 938 C C . LYS A 1 117 ? -11.588 -6.434 -10.844 1.00 88.81 117 LYS A C 1
ATOM 940 O O . LYS A 1 117 ? -12.684 -6.992 -10.897 1.00 88.81 117 LYS A O 1
ATOM 945 N N . ASN A 1 118 ? -10.685 -6.714 -9.908 1.00 87.50 118 ASN A N 1
ATOM 946 C CA . ASN A 1 118 ? -10.894 -7.753 -8.923 1.00 87.50 118 ASN A CA 1
ATOM 947 C C . ASN A 1 118 ? -11.686 -7.250 -7.703 1.00 87.50 118 ASN A C 1
ATOM 949 O O . ASN A 1 118 ? -11.390 -6.210 -7.102 1.00 87.50 118 ASN A O 1
ATOM 953 N N . SER A 1 119 ? -12.711 -8.010 -7.311 1.00 88.62 119 SER A N 1
ATOM 954 C CA . SER A 1 119 ? -13.557 -7.700 -6.157 1.00 88.62 119 SER A CA 1
ATOM 955 C C . SER A 1 119 ? -12.836 -7.825 -4.817 1.00 88.62 119 SER A C 1
ATOM 957 O O . SER A 1 119 ? -13.256 -7.165 -3.869 1.00 88.62 119 SER A O 1
ATOM 959 N N . VAL A 1 120 ? -11.778 -8.639 -4.738 1.00 88.81 120 VAL A N 1
ATOM 960 C CA . VAL A 1 120 ? -10.989 -8.856 -3.512 1.00 88.81 120 VAL A CA 1
ATOM 961 C C . VAL A 1 120 ? -9.688 -8.036 -3.457 1.00 88.81 120 VAL A C 1
ATOM 963 O O . VAL A 1 120 ? -9.030 -8.032 -2.421 1.00 88.81 120 VAL A O 1
ATOM 966 N N . SER A 1 121 ? -9.377 -7.238 -4.489 1.00 91.75 121 SER A N 1
ATOM 967 C CA . SER A 1 121 ? -8.401 -6.142 -4.364 1.00 91.75 121 SER A CA 1
ATOM 968 C C . SER A 1 121 ? -8.999 -5.000 -3.536 1.00 91.75 121 SER A C 1
ATOM 970 O O . SER A 1 121 ? -10.156 -4.632 -3.710 1.00 91.75 121 SER A O 1
ATOM 972 N N . TYR A 1 122 ? -8.218 -4.397 -2.661 1.00 93.62 122 TYR A N 1
ATOM 973 C CA . TYR A 1 122 ? -8.520 -3.222 -1.847 1.00 93.62 122 TYR A CA 1
ATOM 974 C C . TYR A 1 122 ? -7.595 -2.057 -2.200 1.00 93.62 122 TYR A C 1
ATOM 976 O O . TYR A 1 122 ? -7.695 -1.005 -1.572 1.00 93.62 122 TYR A O 1
ATOM 984 N N . THR A 1 123 ? -6.742 -2.219 -3.214 1.00 92.75 123 THR A N 1
ATOM 985 C CA . THR A 1 123 ? -5.906 -1.150 -3.754 1.00 92.75 123 THR A CA 1
ATOM 986 C C . THR A 1 123 ? -6.789 0.003 -4.224 1.00 92.75 123 THR A C 1
ATOM 988 O O . THR A 1 123 ? -7.775 -0.197 -4.943 1.00 92.75 123 THR A O 1
ATOM 991 N N . GLN A 1 124 ? -6.466 1.215 -3.777 1.00 91.31 124 GLN A N 1
ATOM 992 C CA . GLN A 1 124 ? -7.186 2.440 -4.120 1.00 91.31 124 GLN A CA 1
ATOM 993 C C . GLN A 1 124 ? -6.219 3.509 -4.631 1.00 91.31 124 GLN A C 1
ATOM 995 O O . GLN A 1 124 ? -5.004 3.342 -4.616 1.00 91.31 124 GLN A O 1
ATOM 1000 N N . HIS A 1 125 ? -6.789 4.616 -5.097 1.00 86.56 125 HIS A N 1
ATOM 1001 C CA . HIS A 1 125 ? -6.064 5.733 -5.685 1.00 86.56 125 HIS A CA 1
ATOM 1002 C C . HIS A 1 125 ? -6.690 7.052 -5.222 1.00 86.56 125 HIS A C 1
ATOM 1004 O O . HIS A 1 125 ? -7.868 7.293 -5.487 1.00 86.56 125 HIS A O 1
ATOM 1010 N N . ALA A 1 126 ? -5.930 7.898 -4.517 1.00 72.31 126 ALA A N 1
ATOM 1011 C CA . ALA A 1 126 ? -6.438 9.144 -3.932 1.00 72.31 126 ALA A CA 1
ATOM 1012 C C . ALA A 1 126 ? -6.730 10.253 -4.957 1.00 72.31 126 ALA A C 1
ATOM 1014 O O . ALA A 1 126 ? -7.565 11.113 -4.689 1.00 72.31 126 ALA A O 1
ATOM 1015 N N . SER A 1 127 ? -6.059 10.273 -6.113 1.00 65.56 127 SER A N 1
ATOM 1016 C CA . SER A 1 127 ? -6.296 11.230 -7.208 1.00 65.56 127 SER A CA 1
ATOM 1017 C C . SER A 1 127 ? -5.318 10.973 -8.352 1.00 65.56 127 SER A C 1
ATOM 1019 O O . SER A 1 127 ? -4.144 10.723 -8.093 1.00 65.56 127 SER A O 1
ATOM 1021 N N . LYS A 1 128 ? -5.736 11.198 -9.609 1.00 62.31 128 LYS A N 1
ATOM 1022 C CA . LYS A 1 128 ? -4.865 11.144 -10.808 1.00 62.31 128 LYS A CA 1
ATOM 1023 C C . LYS A 1 128 ? -3.588 11.987 -10.724 1.00 62.31 128 LYS A C 1
ATOM 1025 O O . LYS A 1 128 ? -2.679 11.762 -11.509 1.00 62.31 128 LYS A O 1
ATOM 1030 N N . THR A 1 129 ? -3.529 12.963 -9.823 1.00 63.69 129 THR A N 1
ATOM 1031 C CA . THR A 1 129 ? -2.397 13.888 -9.678 1.00 63.69 129 THR A CA 1
ATOM 1032 C C . THR A 1 129 ? -1.388 13.486 -8.603 1.00 63.69 129 THR A C 1
ATOM 1034 O O . THR A 1 129 ? -0.336 14.105 -8.523 1.00 63.69 129 THR A O 1
ATOM 1037 N N . LEU A 1 130 ? -1.692 12.497 -7.758 1.00 73.12 130 LEU A N 1
ATOM 1038 C CA . LEU A 1 130 ? -0.894 12.140 -6.580 1.00 73.12 130 LEU A CA 1
ATOM 1039 C C . LEU A 1 130 ? -0.318 10.729 -6.736 1.00 73.12 130 LEU A C 1
ATOM 1041 O O . LEU A 1 130 ? -0.626 9.872 -5.921 1.00 73.12 130 LEU A O 1
ATOM 1045 N N . GLY A 1 131 ? 0.437 10.429 -7.795 1.00 76.50 131 GLY A N 1
ATOM 1046 C CA . GLY A 1 131 ? 0.862 9.041 -8.062 1.00 76.50 131 GLY A CA 1
ATOM 1047 C C . GLY A 1 131 ? -0.330 8.099 -8.301 1.00 76.50 131 GLY A C 1
ATOM 1048 O O . GLY A 1 131 ? -1.397 8.574 -8.681 1.00 76.50 131 GLY A O 1
ATOM 1049 N N . ILE A 1 132 ? -0.168 6.787 -8.103 1.00 86.06 132 ILE A N 1
ATOM 1050 C CA . ILE A 1 132 ? -1.202 5.752 -8.317 1.00 86.06 132 ILE A CA 1
ATOM 1051 C C . ILE A 1 132 ? -1.682 5.117 -7.012 1.00 86.06 132 ILE A C 1
ATOM 1053 O O . ILE A 1 132 ? -2.884 4.954 -6.825 1.00 86.06 132 ILE A O 1
ATOM 1057 N N . THR A 1 133 ? -0.785 4.799 -6.079 1.00 91.12 133 THR A N 1
ATOM 1058 C CA . THR A 1 133 ? -1.130 4.045 -4.857 1.00 91.12 133 THR A CA 1
ATOM 1059 C C . THR A 1 133 ? -0.972 4.873 -3.586 1.00 91.12 133 THR A C 1
ATOM 1061 O O . THR A 1 133 ? -0.302 4.470 -2.642 1.00 91.12 133 THR A O 1
ATOM 1064 N N . ASN A 1 134 ? -1.635 6.031 -3.540 1.00 93.44 134 ASN A N 1
ATOM 1065 C CA . ASN A 1 134 ? -1.818 6.802 -2.307 1.00 93.44 134 ASN A CA 1
ATOM 1066 C C . ASN A 1 134 ? -3.243 6.621 -1.797 1.00 93.44 134 ASN A C 1
ATOM 1068 O O . ASN A 1 134 ? -4.181 7.008 -2.489 1.00 93.44 134 ASN A O 1
ATOM 1072 N N . TYR A 1 135 ? -3.420 5.989 -0.639 1.00 94.94 135 TYR A N 1
ATOM 1073 C CA . TYR A 1 135 ? -4.732 5.739 -0.032 1.00 94.94 135 TYR A CA 1
ATOM 1074 C C . TYR A 1 135 ? -4.589 5.224 1.405 1.00 94.94 135 TYR A C 1
ATOM 1076 O O . TYR A 1 135 ? -3.487 5.008 1.908 1.00 94.94 135 TYR A O 1
ATOM 1084 N N . TYR A 1 136 ? -5.719 5.017 2.077 1.00 95.19 136 TYR A N 1
ATOM 1085 C CA . TYR A 1 136 ? -5.758 4.335 3.363 1.00 95.19 136 TYR A CA 1
ATOM 1086 C C . TYR A 1 136 ? -6.932 3.366 3.455 1.00 95.19 136 TYR A C 1
ATOM 1088 O O . TYR A 1 136 ? -7.964 3.546 2.807 1.00 95.19 136 TYR A O 1
ATOM 1096 N N . LEU A 1 137 ? -6.782 2.347 4.299 1.00 95.56 137 LEU A N 1
ATOM 1097 C CA . LEU A 1 137 ? -7.819 1.371 4.613 1.00 95.56 137 LEU A CA 1
ATOM 1098 C C . LEU A 1 137 ? -8.091 1.379 6.123 1.00 95.56 137 LEU A C 1
ATOM 1100 O O . LEU A 1 137 ? -7.178 1.104 6.906 1.00 95.56 137 LEU A O 1
ATOM 1104 N N . PRO A 1 138 ? -9.325 1.679 6.561 1.00 95.25 138 PRO A N 1
ATOM 1105 C CA . PRO A 1 138 ? -9.697 1.522 7.959 1.00 95.25 138 PRO A CA 1
ATOM 1106 C C . PRO A 1 138 ? -9.934 0.045 8.301 1.00 95.25 138 PRO A C 1
ATOM 1108 O O . PRO A 1 138 ? -10.654 -0.659 7.587 1.00 95.25 138 PRO A O 1
ATOM 1111 N N . LEU A 1 139 ? -9.361 -0.403 9.418 1.00 95.25 139 LEU A N 1
ATOM 1112 C CA . LEU A 1 139 ? -9.601 -1.720 10.003 1.00 95.25 139 LEU A CA 1
ATOM 1113 C C . LEU A 1 139 ? -10.633 -1.582 11.119 1.00 95.25 139 LEU A C 1
ATOM 1115 O O . LEU A 1 139 ? -10.419 -0.829 12.063 1.00 95.25 139 LEU A O 1
ATOM 1119 N N . TYR A 1 140 ? -11.750 -2.288 11.015 1.00 94.62 140 TYR A N 1
ATOM 1120 C CA . TYR A 1 140 ? -12.871 -2.194 11.949 1.00 94.62 140 TYR A CA 1
ATOM 1121 C C . TYR A 1 140 ? -12.881 -3.336 12.972 1.00 94.62 140 TYR A C 1
ATOM 1123 O O . TYR A 1 140 ? -12.316 -4.398 12.709 1.00 94.62 140 TYR A O 1
ATOM 1131 N N . PRO A 1 141 ? -13.550 -3.162 14.125 1.00 93.62 141 PRO A N 1
ATOM 1132 C CA . PRO A 1 141 ? -13.723 -4.252 15.075 1.00 93.62 141 PRO A CA 1
ATOM 1133 C C . PRO A 1 141 ? -14.578 -5.385 14.489 1.00 93.62 141 PRO A C 1
ATOM 1135 O O . PRO A 1 141 ? -15.296 -5.222 13.486 1.00 93.62 141 PRO A O 1
ATOM 1138 N N . SER A 1 142 ? -14.516 -6.532 15.161 1.00 90.31 142 SER A N 1
ATOM 1139 C CA . SER A 1 142 ? -15.340 -7.691 14.848 1.00 90.31 142 SER A CA 1
ATOM 1140 C C . SER A 1 142 ? -16.831 -7.394 15.003 1.00 90.31 142 SER A C 1
ATOM 1142 O O . SER A 1 142 ? -17.260 -6.802 15.998 1.00 90.31 142 SER A O 1
ATOM 1144 N N . LEU A 1 143 ? -17.646 -7.876 14.059 1.00 85.31 143 LEU A N 1
ATOM 1145 C CA . LEU A 1 143 ? -19.109 -7.743 14.128 1.00 85.31 143 LEU A CA 1
ATOM 1146 C C . LEU A 1 143 ? -19.721 -8.518 15.303 1.00 85.31 143 LEU A C 1
ATOM 1148 O O . LEU A 1 143 ? -20.823 -8.198 15.736 1.00 85.31 143 LEU A O 1
ATOM 1152 N N . SER A 1 144 ? -19.031 -9.540 15.819 1.00 78.06 144 SER A N 1
ATOM 1153 C CA . SER A 1 144 ? -19.498 -10.318 16.973 1.00 78.06 144 SER A CA 1
ATOM 1154 C C . SER A 1 144 ? -19.394 -9.549 18.294 1.00 78.06 144 SER A C 1
ATOM 1156 O O . SER A 1 144 ? -20.066 -9.902 19.263 1.00 78.06 144 SER A O 1
ATOM 1158 N N . ARG A 1 145 ? -18.548 -8.513 18.343 1.00 67.19 145 ARG A N 1
ATOM 1159 C CA . ARG A 1 145 ? -18.238 -7.727 19.544 1.00 67.19 145 ARG A CA 1
ATOM 1160 C C . ARG A 1 145 ? -18.874 -6.346 19.517 1.00 67.19 145 ARG A C 1
ATOM 1162 O O . ARG A 1 145 ? -19.203 -5.820 20.578 1.00 67.19 145 ARG A O 1
ATOM 1169 N N . SER A 1 146 ? -19.023 -5.743 18.338 1.00 65.81 146 SER A N 1
ATOM 1170 C CA . SER A 1 146 ? -19.517 -4.377 18.230 1.00 65.81 146 SER A CA 1
ATOM 1171 C C . SER A 1 146 ? -20.097 -4.050 16.855 1.00 65.81 146 SER A C 1
ATOM 1173 O O . SER A 1 146 ? -19.570 -4.456 15.821 1.00 65.81 146 SER A O 1
ATOM 1175 N N . ASP A 1 147 ? -21.146 -3.235 16.853 1.00 69.00 147 ASP A N 1
ATOM 1176 C CA . ASP A 1 147 ? -21.653 -2.501 15.694 1.00 69.00 147 ASP A CA 1
ATOM 1177 C C . ASP A 1 147 ? -20.948 -1.142 15.509 1.00 69.00 147 ASP A C 1
ATOM 1179 O O . ASP A 1 147 ? -21.367 -0.338 14.678 1.00 69.00 147 ASP A O 1
ATOM 1183 N N . CYS A 1 148 ? -19.869 -0.878 16.260 1.00 69.94 148 CYS A N 1
ATOM 1184 C CA . CYS A 1 148 ? -19.183 0.408 16.250 1.00 69.94 148 CYS A CA 1
ATOM 1185 C C . CYS A 1 148 ? -18.703 0.789 14.844 1.00 69.94 148 CYS A C 1
ATOM 1187 O O . CYS A 1 148 ? -18.002 0.043 14.154 1.00 69.94 148 CYS A O 1
ATOM 1189 N N . GLU A 1 149 ? -19.046 2.015 14.456 1.00 79.12 149 GLU A N 1
ATOM 1190 C CA . GLU A 1 149 ? -18.642 2.637 13.197 1.00 79.12 149 GLU A CA 1
ATOM 1191 C C . GLU A 1 149 ? -17.235 3.259 13.252 1.00 79.12 149 GLU A C 1
ATOM 1193 O O . GLU A 1 149 ? -16.802 3.891 12.284 1.00 79.12 149 GLU A O 1
ATOM 1198 N N . SER A 1 150 ? -16.518 3.118 14.373 1.00 91.44 150 SER A N 1
ATOM 1199 C CA . SER A 1 150 ? -15.128 3.560 14.494 1.00 91.44 150 SER A CA 1
ATOM 1200 C C . SER A 1 150 ? -14.172 2.417 14.153 1.00 91.44 150 SER A C 1
ATOM 1202 O O . SER A 1 150 ? -14.310 1.323 14.706 1.00 91.44 150 SER A O 1
ATOM 1204 N N . PRO A 1 151 ? -13.179 2.642 13.281 1.00 95.38 151 PRO A N 1
ATOM 1205 C CA . PRO A 1 151 ? -12.097 1.694 13.087 1.00 95.38 151 PRO A CA 1
ATOM 1206 C C . PRO A 1 151 ? -11.210 1.605 14.336 1.00 95.38 151 PRO A C 1
ATOM 1208 O O . PRO A 1 151 ? -11.162 2.524 15.155 1.00 95.38 151 PRO A O 1
ATOM 1211 N N . VAL A 1 152 ? -10.499 0.487 14.457 1.00 94.94 152 VAL A N 1
ATOM 1212 C CA . VAL A 1 152 ? -9.486 0.223 15.485 1.00 94.94 152 VAL A CA 1
ATOM 1213 C C . VAL A 1 152 ? -8.081 0.616 15.032 1.00 94.94 152 VAL A C 1
ATOM 1215 O O . VAL A 1 152 ? -7.238 0.877 15.882 1.00 94.94 152 VAL A O 1
ATOM 1218 N N . ALA A 1 153 ? -7.820 0.677 13.722 1.00 96.75 153 ALA A N 1
ATOM 1219 C CA . ALA A 1 153 ? -6.538 1.084 13.149 1.00 96.75 153 ALA A CA 1
ATOM 1220 C C . ALA A 1 153 ? -6.695 1.606 11.710 1.00 96.75 153 ALA A C 1
ATOM 1222 O O . ALA A 1 153 ? -7.703 1.338 11.052 1.00 96.75 153 ALA A O 1
ATOM 1223 N N . ILE A 1 154 ? -5.680 2.317 11.210 1.00 97.25 154 ILE A N 1
ATOM 1224 C CA . ILE A 1 154 ? -5.584 2.751 9.808 1.00 97.25 154 ILE A CA 1
ATOM 1225 C C . ILE A 1 154 ? -4.341 2.144 9.144 1.00 97.25 154 ILE A C 1
ATOM 1227 O O . ILE A 1 154 ? -3.237 2.239 9.678 1.00 97.25 154 ILE A O 1
ATOM 1231 N N . LEU A 1 155 ? -4.511 1.562 7.959 1.00 96.75 155 LEU A N 1
ATOM 1232 C CA . LEU A 1 155 ? -3.421 1.118 7.089 1.00 96.75 155 LEU A CA 1
ATOM 1233 C C . LEU A 1 155 ? -3.191 2.181 6.008 1.00 96.75 155 LEU A C 1
ATOM 1235 O O . LEU A 1 155 ? -4.084 2.408 5.196 1.00 96.75 155 LEU A O 1
ATOM 1239 N N . TRP A 1 156 ? -2.038 2.847 6.006 1.00 95.88 156 TRP A N 1
ATOM 1240 C CA . TRP A 1 156 ? -1.674 3.888 5.038 1.00 95.88 156 TRP A CA 1
ATOM 1241 C C . TRP A 1 156 ? -0.764 3.339 3.950 1.00 95.88 156 TRP A C 1
ATOM 1243 O O . TRP A 1 156 ? 0.219 2.674 4.257 1.00 95.88 156 TRP A O 1
ATOM 1253 N N . PHE A 1 157 ? -1.047 3.678 2.698 1.00 94.88 157 PHE A N 1
ATOM 1254 C CA . PHE A 1 157 ? -0.259 3.280 1.538 1.00 94.88 157 PHE A CA 1
ATOM 1255 C C . PHE A 1 157 ? 0.242 4.537 0.837 1.00 94.88 157 PHE A C 1
ATOM 1257 O O . PHE A 1 157 ? -0.550 5.436 0.540 1.00 94.88 157 PHE A O 1
ATOM 1264 N N . PHE A 1 158 ? 1.555 4.597 0.623 1.00 93.00 158 PHE A N 1
ATOM 1265 C CA . PHE A 1 158 ? 2.237 5.721 -0.000 1.00 93.00 158 PHE A CA 1
ATOM 1266 C C . PHE A 1 158 ? 2.932 5.279 -1.284 1.00 93.00 158 PHE A C 1
ATOM 1268 O O . PHE A 1 158 ? 3.694 4.309 -1.280 1.00 93.00 158 PHE A O 1
ATOM 1275 N N . ASP A 1 159 ? 2.707 6.033 -2.357 1.00 92.12 159 ASP A N 1
ATOM 1276 C CA . ASP A 1 159 ? 3.440 5.899 -3.615 1.00 92.12 159 ASP A CA 1
ATOM 1277 C C . ASP A 1 159 ? 4.760 6.673 -3.497 1.00 92.12 159 ASP A C 1
ATOM 1279 O O . ASP A 1 159 ? 4.786 7.908 -3.531 1.00 92.12 159 ASP A O 1
ATOM 1283 N N . SER A 1 160 ? 5.859 5.943 -3.316 1.00 91.56 160 SER A N 1
ATOM 1284 C CA . SER A 1 160 ? 7.213 6.505 -3.342 1.00 91.56 160 SER A CA 1
ATOM 1285 C C . SER A 1 160 ? 7.761 6.685 -4.757 1.00 91.56 160 SER A C 1
ATOM 1287 O O . SER A 1 160 ? 8.897 7.116 -4.899 1.00 91.56 160 SER A O 1
ATOM 1289 N N . GLN A 1 161 ? 6.968 6.388 -5.789 1.00 90.31 161 GLN A N 1
ATOM 1290 C CA . GLN A 1 161 ? 7.314 6.538 -7.196 1.00 90.31 161 GLN A CA 1
ATOM 1291 C C . GLN A 1 161 ? 8.570 5.725 -7.587 1.00 90.31 161 GLN A C 1
ATOM 1293 O O . GLN A 1 161 ? 8.69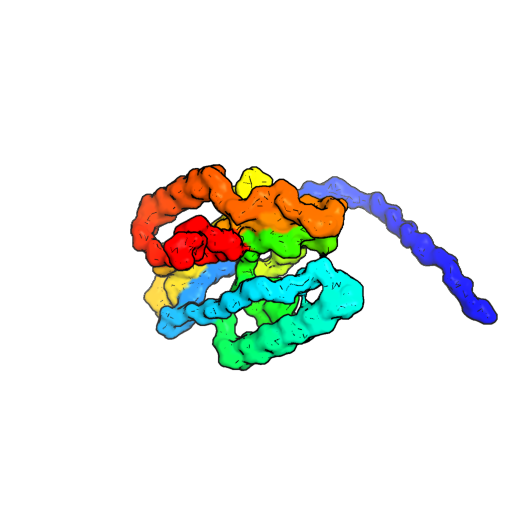2 4.568 -7.193 1.00 90.31 161 GLN A O 1
ATOM 1298 N N . GLY A 1 162 ? 9.463 6.292 -8.404 1.00 90.44 162 GLY A N 1
ATOM 1299 C CA . GLY A 1 162 ? 10.645 5.627 -8.958 1.00 90.44 162 GLY A CA 1
ATOM 1300 C C . GLY A 1 162 ? 10.397 4.896 -10.281 1.00 90.44 162 GLY A C 1
ATOM 1301 O O . GLY A 1 162 ? 9.251 4.739 -10.716 1.00 90.44 162 GLY A O 1
ATOM 1302 N N . GLY A 1 163 ? 11.484 4.466 -10.924 1.00 91.38 163 GLY A N 1
ATOM 1303 C CA . GLY A 1 163 ? 11.472 3.704 -12.176 1.00 91.38 163 GLY A CA 1
ATOM 1304 C C . GLY A 1 163 ? 11.465 4.583 -13.425 1.00 91.38 163 GLY A C 1
ATOM 1305 O O . GLY A 1 163 ? 11.920 5.728 -13.408 1.00 91.38 163 GLY A O 1
ATOM 1306 N N . ALA A 1 164 ? 10.906 4.055 -14.509 1.00 91.31 164 ALA A N 1
ATOM 1307 C CA . ALA A 1 164 ? 10.836 4.701 -15.814 1.00 91.31 164 ALA A CA 1
ATOM 1308 C C . ALA A 1 164 ? 9.389 4.849 -16.315 1.00 91.31 164 ALA A C 1
ATOM 1310 O O . ALA A 1 164 ? 8.494 4.084 -15.923 1.00 91.31 164 ALA A O 1
ATOM 1311 N N . PRO A 1 165 ? 9.124 5.818 -17.213 1.00 89.81 165 PRO A N 1
ATOM 1312 C CA . PRO A 1 165 ? 7.903 5.818 -18.006 1.00 89.81 165 PRO A CA 1
ATOM 1313 C C . PRO A 1 165 ? 7.760 4.509 -18.796 1.00 89.81 165 PRO A C 1
ATOM 1315 O O . PRO A 1 165 ? 8.743 3.941 -19.267 1.00 89.81 165 PRO A O 1
ATOM 1318 N N . PHE A 1 166 ? 6.521 4.047 -18.979 1.00 88.88 166 PHE A N 1
ATOM 1319 C CA . PHE A 1 166 ? 6.244 2.852 -19.779 1.00 88.88 166 PHE A CA 1
ATOM 1320 C C . PHE A 1 166 ? 6.839 2.993 -21.189 1.00 88.88 166 PHE A C 1
ATOM 1322 O O . PHE A 1 166 ? 6.614 4.010 -21.849 1.00 88.88 166 PHE A O 1
ATOM 1329 N N . GLN A 1 167 ? 7.573 1.970 -21.636 1.00 89.06 167 GLN A N 1
ATOM 1330 C CA . GLN A 1 167 ? 8.313 1.937 -22.907 1.00 89.06 167 GLN A CA 1
ATOM 1331 C C . GLN A 1 167 ? 9.451 2.968 -23.067 1.00 89.06 167 GLN A C 1
ATOM 1333 O O . GLN A 1 167 ? 9.907 3.187 -24.191 1.00 89.06 167 GLN A O 1
ATOM 1338 N N . ALA A 1 168 ? 9.931 3.589 -21.984 1.00 87.88 168 ALA A N 1
ATOM 1339 C CA . ALA A 1 168 ? 11.208 4.312 -22.000 1.00 87.88 168 ALA A CA 1
ATOM 1340 C C . ALA A 1 168 ? 12.385 3.342 -22.193 1.00 87.88 168 ALA A C 1
ATOM 1342 O O . ALA A 1 168 ? 12.238 2.152 -21.932 1.00 87.88 168 ALA A O 1
ATOM 1343 N N . ASP A 1 169 ? 13.542 3.839 -22.638 1.00 85.50 169 ASP A N 1
ATOM 1344 C CA . ASP A 1 169 ? 14.727 3.001 -22.857 1.00 85.50 169 ASP A CA 1
ATOM 1345 C C . ASP A 1 169 ? 15.023 2.108 -21.638 1.00 85.50 169 ASP A C 1
ATOM 1347 O O . ASP A 1 169 ? 14.850 2.519 -20.486 1.00 85.50 169 ASP A O 1
ATOM 1351 N N . ALA A 1 170 ? 15.452 0.869 -21.905 1.00 71.56 170 ALA A N 1
ATOM 1352 C CA . ALA A 1 170 ? 15.839 -0.065 -20.853 1.00 71.56 170 ALA A CA 1
ATOM 1353 C C . ALA A 1 170 ? 16.894 0.583 -19.935 1.00 71.56 170 ALA A C 1
ATOM 1355 O O . ALA A 1 170 ? 17.768 1.306 -20.414 1.00 71.56 170 ALA A O 1
ATOM 1356 N N . ASP A 1 171 ? 16.777 0.341 -18.629 1.00 72.88 171 ASP A N 1
ATOM 1357 C CA . ASP A 1 171 ? 17.600 0.936 -17.562 1.00 72.88 171 ASP A CA 1
ATOM 1358 C C . ASP A 1 171 ? 17.389 2.448 -17.305 1.00 72.88 171 ASP A C 1
ATOM 1360 O O . ASP A 1 171 ? 18.173 3.070 -16.587 1.00 72.88 171 ASP A O 1
ATOM 1364 N N . SER A 1 172 ? 16.333 3.065 -17.852 1.00 81.56 172 SER A N 1
ATOM 1365 C CA . SER A 1 172 ? 15.946 4.437 -17.488 1.00 81.56 172 SER A CA 1
ATOM 1366 C C . SER A 1 172 ? 15.370 4.511 -16.061 1.00 81.56 172 SER A C 1
ATOM 1368 O O . SER A 1 172 ? 14.520 3.712 -15.671 1.00 81.56 172 SER A O 1
ATOM 1370 N N . GLU A 1 173 ? 15.800 5.517 -15.295 1.00 83.81 173 GLU A N 1
ATOM 1371 C CA . GLU A 1 173 ? 15.290 5.861 -13.956 1.00 83.81 173 GLU A CA 1
ATOM 1372 C C . GLU A 1 173 ? 14.868 7.340 -13.911 1.00 83.81 173 GLU A C 1
ATOM 1374 O O . GLU A 1 173 ? 15.376 8.161 -13.149 1.00 83.81 173 GLU A O 1
ATOM 1379 N N . GLU A 1 174 ? 13.972 7.722 -14.818 1.00 86.38 174 GLU A N 1
ATOM 1380 C CA . GLU A 1 174 ? 13.552 9.119 -14.993 1.00 86.38 174 GLU A CA 1
ATOM 1381 C C . GLU A 1 174 ? 12.444 9.575 -14.035 1.00 86.38 174 GLU A C 1
ATOM 1383 O O . GLU A 1 174 ? 12.190 10.777 -13.906 1.00 86.38 174 GLU A O 1
ATOM 1388 N N . ILE A 1 175 ? 11.752 8.644 -13.377 1.00 88.81 175 ILE A N 1
ATOM 1389 C CA . ILE A 1 175 ? 10.700 8.981 -12.421 1.00 88.81 175 ILE A CA 1
ATOM 1390 C C . ILE A 1 175 ? 11.347 9.214 -11.050 1.00 88.81 175 ILE A C 1
ATOM 1392 O O . ILE A 1 175 ? 12.027 8.319 -10.554 1.00 88.81 175 ILE A O 1
ATOM 1396 N N . PRO A 1 176 ? 11.097 10.365 -10.390 1.00 87.88 176 PRO A N 1
ATOM 1397 C CA . PRO A 1 176 ? 11.608 10.617 -9.047 1.00 87.88 176 PRO A CA 1
ATOM 1398 C C . PRO A 1 176 ? 11.215 9.508 -8.071 1.00 87.88 176 PRO A C 1
ATOM 1400 O O . PRO A 1 176 ? 10.086 9.036 -8.106 1.00 87.88 176 PRO A O 1
ATOM 1403 N N . ASP A 1 177 ? 12.118 9.144 -7.176 1.00 89.31 177 ASP A N 1
ATOM 1404 C CA . ASP A 1 177 ? 12.093 7.963 -6.308 1.00 89.31 177 ASP A CA 1
ATOM 1405 C C . ASP A 1 177 ? 11.787 8.309 -4.838 1.00 89.31 177 ASP A C 1
ATOM 1407 O O . ASP A 1 177 ? 12.374 7.779 -3.895 1.00 89.31 177 ASP A O 1
ATOM 1411 N N . TRP A 1 178 ? 10.865 9.250 -4.620 1.00 89.19 178 TRP A N 1
ATOM 1412 C CA . TRP A 1 178 ? 10.509 9.715 -3.283 1.00 89.19 178 TRP A CA 1
ATOM 1413 C C . TRP A 1 178 ? 9.040 10.133 -3.153 1.00 89.19 178 TRP A C 1
ATOM 1415 O O . TRP A 1 178 ? 8.349 10.478 -4.119 1.00 89.19 178 TRP A O 1
ATOM 1425 N N . VAL A 1 179 ? 8.568 10.152 -1.904 1.00 89.44 179 VAL A N 1
ATOM 1426 C CA . VAL A 1 179 ? 7.241 10.662 -1.535 1.00 89.44 179 VAL A CA 1
ATOM 1427 C C . VAL A 1 179 ? 7.230 12.188 -1.631 1.00 89.44 179 VAL A C 1
ATOM 1429 O O . VAL A 1 179 ? 7.869 12.873 -0.833 1.00 89.44 179 VAL A O 1
ATOM 1432 N N . THR A 1 180 ? 6.476 12.731 -2.585 1.00 88.81 180 THR A N 1
ATOM 1433 C CA . THR A 1 180 ? 6.457 14.174 -2.871 1.00 88.81 180 THR A CA 1
ATOM 1434 C C . THR A 1 180 ? 5.723 14.994 -1.804 1.00 88.81 180 THR A C 1
ATOM 1436 O O . THR A 1 180 ? 4.890 14.467 -1.059 1.00 88.81 180 THR A O 1
ATOM 1439 N N . PRO A 1 181 ? 5.949 16.323 -1.741 1.00 89.88 181 PRO A N 1
ATOM 1440 C CA . PRO A 1 181 ? 5.286 17.190 -0.771 1.00 89.88 181 PRO A CA 1
ATOM 1441 C C . PRO A 1 181 ? 3.764 17.228 -0.954 1.00 89.88 181 PRO A C 1
ATOM 1443 O O . PRO A 1 181 ? 3.035 17.423 0.019 1.00 89.88 181 PRO A O 1
ATOM 1446 N N . ASP A 1 182 ? 3.271 17.003 -2.174 1.00 89.88 182 ASP A N 1
ATOM 1447 C CA . ASP A 1 182 ? 1.837 16.929 -2.458 1.00 89.88 182 ASP A CA 1
ATOM 1448 C C . ASP A 1 182 ? 1.199 15.694 -1.806 1.00 89.88 182 ASP A C 1
ATOM 1450 O O . ASP A 1 182 ? 0.124 15.797 -1.212 1.00 89.88 182 ASP A O 1
ATOM 1454 N N . ILE A 1 183 ? 1.893 14.547 -1.819 1.00 90.94 183 ILE A N 1
ATOM 1455 C CA . ILE A 1 183 ? 1.459 13.335 -1.107 1.00 90.94 183 ILE A CA 1
ATOM 1456 C C . ILE A 1 183 ? 1.467 13.581 0.407 1.00 90.94 183 ILE A C 1
ATOM 1458 O O . ILE A 1 183 ? 0.512 13.230 1.100 1.00 90.94 183 ILE A O 1
ATOM 1462 N N . VAL A 1 184 ? 2.496 14.251 0.935 1.00 91.00 184 VAL A N 1
ATOM 1463 C CA . VAL A 1 184 ? 2.542 14.628 2.360 1.00 91.00 184 VAL A CA 1
ATOM 1464 C C . VAL A 1 184 ? 1.376 15.552 2.731 1.00 91.00 184 VAL A C 1
ATOM 1466 O O . VAL A 1 184 ? 0.735 15.358 3.765 1.00 91.00 184 VAL A O 1
ATOM 1469 N N . SER A 1 185 ? 1.066 16.534 1.883 1.00 92.31 185 SER A N 1
ATOM 1470 C CA . SER A 1 185 ? -0.039 17.477 2.095 1.00 92.31 185 SER A CA 1
ATOM 1471 C C . SER A 1 185 ? -1.392 16.767 2.110 1.00 92.31 185 SER A C 1
ATOM 1473 O O . SER A 1 185 ? -2.213 17.024 2.993 1.00 92.31 185 SER A O 1
ATOM 1475 N N . TRP A 1 186 ? -1.597 15.827 1.182 1.00 93.31 186 TRP A N 1
ATOM 1476 C CA . TRP A 1 186 ? -2.762 14.943 1.162 1.00 93.31 186 TRP A CA 1
ATOM 1477 C C . TRP A 1 186 ? -2.879 14.129 2.456 1.00 93.31 186 TRP A C 1
ATOM 1479 O O . TRP A 1 186 ? -3.921 14.165 3.108 1.00 93.31 186 TRP A O 1
ATOM 1489 N N . PHE A 1 187 ? -1.803 13.467 2.883 1.00 93.62 187 PHE A N 1
ATOM 1490 C CA . PHE A 1 187 ? -1.798 12.671 4.110 1.00 93.62 187 PHE A CA 1
ATOM 1491 C C . PHE A 1 187 ? -2.153 13.501 5.347 1.00 93.62 187 PHE A C 1
ATOM 1493 O O . PHE A 1 187 ? -2.977 13.081 6.159 1.00 93.62 187 PHE A O 1
ATOM 1500 N N . VAL A 1 188 ? -1.566 14.692 5.497 1.00 94.69 188 VAL A N 1
ATOM 1501 C CA . VAL A 1 188 ? -1.863 15.584 6.628 1.00 94.69 188 VAL A CA 1
ATOM 1502 C C . VAL A 1 188 ? -3.334 16.010 6.620 1.00 94.69 188 VAL A C 1
ATOM 1504 O O . VAL A 1 1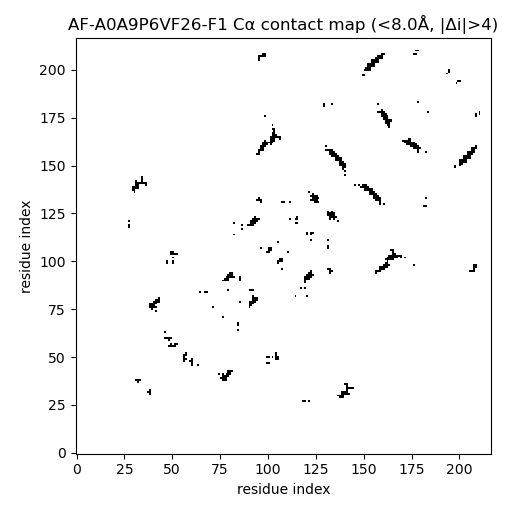88 ? -3.959 16.048 7.684 1.00 94.69 188 VAL A O 1
ATOM 1507 N N . ALA A 1 189 ? -3.900 16.293 5.442 1.00 94.50 189 ALA A N 1
ATOM 1508 C CA . ALA A 1 189 ? -5.307 16.651 5.297 1.00 94.50 189 ALA A CA 1
ATOM 1509 C C . ALA A 1 189 ? -6.241 15.481 5.653 1.00 94.50 189 ALA A C 1
ATOM 1511 O O . ALA A 1 189 ? -7.120 15.646 6.499 1.00 94.50 189 ALA A O 1
ATOM 1512 N N . GLU A 1 190 ? -6.016 14.292 5.089 1.00 94.12 190 GLU A N 1
ATOM 1513 C CA . GLU A 1 190 ? -6.820 13.097 5.380 1.00 94.12 190 GLU A CA 1
ATOM 1514 C C . GLU A 1 190 ? -6.709 12.686 6.848 1.00 94.12 190 GLU A C 1
ATOM 1516 O O . GLU A 1 190 ? -7.715 12.460 7.519 1.00 94.12 190 GLU A O 1
ATOM 1521 N N . ARG A 1 191 ? -5.493 12.668 7.405 1.00 95.19 191 ARG A N 1
ATOM 1522 C CA . ARG A 1 191 ? -5.276 12.364 8.823 1.00 95.19 191 ARG A CA 1
ATOM 1523 C C . ARG A 1 191 ? -6.066 13.312 9.721 1.00 95.19 191 ARG A C 1
ATOM 1525 O O . ARG A 1 191 ? -6.601 12.868 10.736 1.00 95.19 191 ARG A O 1
ATOM 1532 N N . LYS A 1 192 ? -6.138 14.602 9.377 1.00 95.94 192 LYS A N 1
ATOM 1533 C CA . LYS A 1 192 ? -6.923 15.581 10.135 1.00 95.94 192 LYS A CA 1
ATOM 1534 C C . LYS A 1 192 ? -8.413 15.236 10.104 1.00 95.94 192 LYS A C 1
ATOM 1536 O O . LYS A 1 192 ? -9.025 15.198 11.166 1.00 95.94 192 LYS A O 1
ATOM 1541 N N . VAL A 1 193 ? -8.963 14.916 8.931 1.00 95.50 193 VAL A N 1
ATOM 1542 C CA . VAL A 1 193 ? -10.366 14.485 8.782 1.00 95.50 193 VAL A CA 1
ATOM 1543 C C . VAL A 1 193 ? -10.654 13.237 9.623 1.00 95.50 193 VAL A C 1
ATOM 1545 O O . VAL A 1 193 ? -11.648 13.186 10.347 1.00 95.50 193 VAL A O 1
ATOM 1548 N N . LEU A 1 194 ? -9.765 12.241 9.582 1.00 95.00 194 LEU A N 1
ATOM 1549 C CA . LEU A 1 194 ? -9.902 11.012 10.368 1.00 95.00 194 LEU A CA 1
ATOM 1550 C C . LEU A 1 194 ? -9.822 11.274 11.878 1.00 95.00 194 LEU A C 1
ATOM 1552 O O . LEU A 1 194 ? -10.623 10.727 12.635 1.00 95.00 194 LEU A O 1
ATOM 1556 N N . ALA A 1 195 ? -8.905 12.139 12.315 1.00 95.00 195 ALA A N 1
ATOM 1557 C CA . ALA A 1 195 ? -8.751 12.506 13.720 1.00 95.00 195 ALA A CA 1
ATOM 1558 C C . ALA A 1 195 ? -9.943 13.315 14.253 1.00 95.00 195 ALA A C 1
ATOM 1560 O O . ALA A 1 195 ? -10.348 13.117 15.396 1.00 95.00 195 ALA A O 1
ATOM 1561 N N . GLU A 1 196 ? -10.533 14.192 13.438 1.00 96.69 196 GLU A N 1
ATOM 1562 C CA . GLU A 1 196 ? -11.770 14.905 13.782 1.00 96.69 196 GLU A CA 1
ATOM 1563 C C . GLU A 1 196 ? -12.960 13.945 13.907 1.00 96.69 196 GLU A C 1
ATOM 1565 O O . GLU A 1 196 ? -13.823 14.141 14.762 1.00 96.69 196 GLU A O 1
ATOM 1570 N N . LYS A 1 197 ? -12.997 12.892 13.082 1.00 95.31 197 LYS A N 1
ATOM 1571 C CA . LYS A 1 197 ? -14.093 11.918 13.063 1.00 95.31 197 LYS A CA 1
ATOM 1572 C C . LYS A 1 197 ? -14.015 10.884 14.189 1.00 95.31 197 LYS A C 1
ATOM 1574 O O . LYS A 1 197 ? -15.036 10.572 14.795 1.00 95.31 197 LYS A O 1
ATOM 1579 N N . TRP A 1 198 ? -12.833 10.324 14.436 1.00 95.06 198 TRP A N 1
ATOM 1580 C CA . TRP A 1 198 ? -12.656 9.141 15.289 1.00 95.06 198 TRP A CA 1
ATOM 1581 C C . TRP A 1 198 ? -11.628 9.326 16.412 1.00 95.06 198 TRP A C 1
ATOM 1583 O O . TRP A 1 198 ? -11.452 8.434 17.237 1.00 95.06 198 TRP A O 1
ATOM 1593 N N . GLY A 1 199 ? -10.963 10.480 16.484 1.00 93.88 199 GLY A N 1
ATOM 1594 C CA . GLY A 1 199 ? -9.830 10.682 17.382 1.00 93.88 199 GLY A CA 1
ATOM 1595 C C . GLY A 1 199 ? -8.544 10.013 16.874 1.00 93.88 199 GLY A C 1
ATOM 1596 O O . GLY A 1 199 ? -8.475 9.550 15.733 1.00 93.88 199 GLY A O 1
ATOM 1597 N N . PRO A 1 200 ? -7.473 10.002 17.687 1.00 91.44 200 PRO A N 1
ATOM 1598 C CA . PRO A 1 200 ? -6.218 9.362 17.313 1.00 91.44 200 PRO A CA 1
ATOM 1599 C C . PRO A 1 200 ? -6.381 7.839 17.253 1.00 91.44 200 PRO A C 1
ATOM 1601 O O . PRO A 1 200 ? -6.815 7.216 18.219 1.00 91.44 200 PRO A O 1
ATOM 1604 N N . LEU A 1 201 ? -5.972 7.246 16.133 1.00 93.75 201 LEU A N 1
ATOM 1605 C CA . LEU A 1 201 ? -5.982 5.803 15.904 1.00 93.75 201 LEU A CA 1
ATOM 1606 C C . LEU A 1 201 ? -4.551 5.291 15.707 1.00 93.75 201 LEU A C 1
ATOM 1608 O O . LEU A 1 201 ? -3.732 6.015 15.128 1.00 93.75 201 LEU A O 1
ATOM 1612 N N . PRO A 1 202 ? -4.231 4.060 16.144 1.00 96.25 202 PRO A N 1
ATOM 1613 C CA . PRO A 1 202 ? -2.989 3.415 15.748 1.00 96.25 202 PRO A CA 1
ATOM 1614 C C . PRO A 1 202 ? -2.971 3.211 14.229 1.00 96.25 202 PRO A C 1
ATOM 1616 O O . PRO A 1 202 ? -4.013 3.071 13.580 1.00 96.25 202 PRO A O 1
ATOM 1619 N N . SER A 1 203 ? -1.776 3.204 13.648 1.00 95.75 203 SER A N 1
ATOM 1620 C CA . SER A 1 203 ? -1.638 3.078 12.203 1.00 95.75 203 SER A CA 1
ATOM 1621 C C . SER A 1 203 ? -0.350 2.397 11.780 1.00 95.75 203 SER A C 1
ATOM 1623 O O . SER A 1 203 ? 0.682 2.580 12.423 1.00 95.75 203 SER A O 1
ATOM 1625 N N . LEU A 1 204 ? -0.414 1.698 10.651 1.00 95.81 204 LEU A N 1
ATOM 1626 C CA . LEU A 1 204 ? 0.736 1.157 9.933 1.00 95.81 204 LEU A CA 1
ATOM 1627 C C . LEU A 1 204 ? 0.872 1.891 8.597 1.00 95.81 204 LEU A C 1
ATOM 1629 O O . LEU A 1 204 ? -0.138 2.236 7.987 1.00 95.81 204 LEU A O 1
ATOM 1633 N N . ALA A 1 205 ? 2.102 2.149 8.163 1.00 93.81 205 ALA A N 1
ATOM 1634 C CA . ALA A 1 205 ? 2.392 2.796 6.890 1.00 93.81 205 ALA A CA 1
ATOM 1635 C C . ALA A 1 205 ? 3.213 1.861 5.999 1.00 93.81 205 ALA A C 1
ATOM 1637 O O . ALA A 1 205 ? 4.204 1.293 6.453 1.00 93.81 205 ALA A O 1
ATOM 1638 N N . PHE A 1 206 ? 2.803 1.746 4.740 1.00 93.75 206 PHE A N 1
ATOM 1639 C CA . PHE A 1 206 ? 3.463 0.977 3.694 1.00 93.75 206 PHE A CA 1
ATOM 1640 C C . PHE A 1 206 ? 3.991 1.934 2.630 1.00 93.75 206 PHE A C 1
ATOM 1642 O O . PHE A 1 206 ? 3.245 2.751 2.087 1.00 93.75 206 PHE A O 1
ATOM 1649 N N . VAL A 1 207 ? 5.282 1.829 2.347 1.00 92.00 207 VAL A N 1
ATOM 1650 C CA . VAL A 1 207 ? 6.003 2.613 1.344 1.00 92.00 207 VAL A CA 1
ATOM 1651 C C . VAL A 1 207 ? 7.096 1.718 0.771 1.00 92.00 207 VAL A C 1
ATOM 1653 O O . VAL A 1 207 ? 7.698 0.959 1.530 1.00 92.00 207 VAL A O 1
ATOM 1656 N N . HIS A 1 208 ? 7.316 1.762 -0.542 1.00 92.56 208 HIS A N 1
ATOM 1657 C CA . HIS A 1 208 ? 8.299 0.891 -1.183 1.00 92.56 208 HIS A CA 1
ATOM 1658 C C . HIS A 1 208 ? 9.728 1.408 -0.976 1.00 92.56 208 HIS A C 1
ATOM 1660 O O . HIS A 1 208 ? 10.549 0.729 -0.366 1.00 92.56 208 HIS A O 1
ATOM 1666 N N . ILE A 1 209 ? 10.007 2.643 -1.404 1.00 89.44 209 ILE A N 1
ATOM 1667 C CA . ILE A 1 209 ? 11.322 3.261 -1.217 1.00 89.44 209 ILE A CA 1
ATOM 1668 C C . ILE A 1 209 ? 11.361 3.905 0.172 1.00 89.44 209 ILE A C 1
ATOM 1670 O O . ILE A 1 209 ? 10.556 4.801 0.462 1.00 89.44 209 ILE A O 1
ATOM 1674 N N . PRO A 1 210 ? 12.258 3.454 1.066 1.00 79.88 210 PRO A N 1
ATOM 1675 C CA . PRO A 1 210 ? 12.280 3.927 2.437 1.00 79.88 210 PRO A CA 1
ATOM 1676 C C . PRO A 1 210 ? 12.652 5.418 2.502 1.00 79.88 210 PRO A C 1
ATOM 1678 O O . PRO A 1 210 ? 13.482 5.894 1.726 1.00 79.88 210 PRO A O 1
ATOM 1681 N N . PRO A 1 211 ? 12.089 6.180 3.458 1.00 70.19 211 PRO A N 1
ATOM 1682 C CA . PRO A 1 211 ? 12.476 7.569 3.656 1.00 70.19 211 PRO A CA 1
ATOM 1683 C C . PRO A 1 211 ? 13.958 7.680 4.036 1.00 70.19 211 PRO A C 1
ATOM 1685 O O . PRO A 1 211 ? 14.531 6.799 4.678 1.00 70.19 211 PRO A O 1
ATOM 1688 N N . THR A 1 212 ? 14.563 8.828 3.730 1.00 65.69 212 THR A N 1
ATOM 1689 C CA . THR A 1 212 ? 15.984 9.135 3.989 1.00 65.69 212 THR A CA 1
ATOM 1690 C C . THR A 1 212 ? 16.436 8.943 5.442 1.00 65.69 212 THR A C 1
ATOM 1692 O O . THR A 1 212 ? 17.632 8.818 5.690 1.00 65.69 212 THR A O 1
ATOM 1695 N N . ALA A 1 213 ? 15.510 8.843 6.402 1.00 55.34 213 ALA A N 1
ATOM 1696 C CA . ALA A 1 213 ? 15.786 8.464 7.789 1.00 55.34 213 ALA A CA 1
ATOM 1697 C C . ALA A 1 213 ? 16.506 7.104 7.940 1.00 55.34 213 ALA A C 1
ATOM 1699 O O . ALA A 1 213 ? 17.136 6.868 8.967 1.00 55.34 213 ALA A O 1
ATOM 1700 N N . PHE A 1 214 ? 16.442 6.229 6.931 1.00 56.50 214 PHE A N 1
ATOM 1701 C CA . PHE A 1 214 ? 17.140 4.938 6.916 1.00 56.50 214 PHE A CA 1
ATOM 1702 C C . PHE A 1 214 ? 18.529 4.979 6.254 1.00 56.50 214 PHE A C 1
ATOM 1704 O O . PHE A 1 214 ? 19.245 3.986 6.307 1.00 56.50 214 PHE A O 1
ATOM 1711 N N . LEU A 1 215 ? 18.941 6.110 5.666 1.00 56.03 215 LEU A N 1
ATOM 1712 C CA . LEU A 1 215 ? 20.257 6.267 5.023 1.00 56.03 215 LEU A CA 1
ATOM 1713 C C . LEU A 1 215 ? 21.348 6.782 5.979 1.00 56.03 215 LEU A C 1
ATOM 1715 O O . LEU A 1 215 ? 22.498 6.928 5.574 1.00 56.03 215 LEU A O 1
ATOM 1719 N N . THR A 1 216 ? 21.006 7.086 7.235 1.00 50.44 216 THR A N 1
ATOM 1720 C CA . THR A 1 216 ? 21.932 7.650 8.236 1.00 50.44 216 THR A CA 1
ATOM 1721 C C . THR A 1 216 ? 22.358 6.656 9.323 1.00 50.44 216 THR A C 1
ATOM 1723 O O . THR A 1 216 ? 22.627 7.079 10.448 1.00 50.44 216 THR A O 1
ATOM 1726 N N . VAL A 1 217 ? 22.397 5.355 9.021 1.00 46.66 217 VAL A N 1
ATOM 1727 C CA . VAL A 1 217 ? 22.932 4.310 9.921 1.00 46.66 217 VAL A CA 1
ATOM 1728 C C . VAL A 1 217 ? 24.327 3.858 9.521 1.00 46.66 217 VAL A C 1
ATOM 1730 O O . VAL A 1 217 ? 24.576 3.704 8.307 1.00 46.66 217 VAL A O 1
#

Secondary structure (DSSP, 8-state):
-------------------------PPPPPEE--TTS---EEE-----TTS--STHHHHHHHHHHHHHHHHHHHH--SEEE-SHHHHTTT-EE-----GGGSSSS--HHHHHHHHTT-TTB----S-TTS-S--EEEEEEPPTTT----S-SEEEEEE----S--TTPPTT---S--S--HHHHHHHHHHHHHHHHHH----EEEEESSPPGGGS--

Sequence (217 aa):
MMLLPNLIARFLATASLLAPKLTSRLAKPVLRLDCNDEFHLAIFSDLHYGEEEDGWGITQDVNSTRVMNNILDYEVPDFVILMRPLVERGLKWASTYGNHDSQYNLSRHALFDEESKNSVSYTQHASKTLGITNYYLPLYPSLSRSDCESPVAILWFFDSQGGAPFQADADSEEIPDWVTPDIVSWFVAERKVLAEKWGPLPSLAFVHIPPTAFLTV

Solvent-accessible surface area (backbone atoms only — not comparable to full-atom values): 13054 Å² total; per-residue (Å²): 131,90,80,89,83,80,90,78,85,82,79,87,85,84,82,78,96,67,78,82,75,80,71,73,73,74,77,70,81,78,49,54,29,41,92,84,70,46,76,46,77,46,85,64,77,93,66,70,69,63,65,37,84,58,79,68,34,52,57,48,38,54,51,48,50,52,55,50,50,54,51,51,74,72,67,64,50,67,32,36,34,65,62,75,83,31,65,82,67,70,44,34,19,41,57,59,49,39,30,76,42,16,23,53,78,28,43,54,65,60,51,48,57,57,45,65,73,41,81,45,46,63,55,51,61,73,41,93,86,51,61,60,21,24,42,72,47,59,32,25,58,19,76,87,81,42,89,66,90,56,57,64,31,37,42,36,32,36,37,13,43,24,20,21,57,66,67,40,66,86,93,47,68,78,35,65,63,51,69,48,73,66,52,53,52,49,50,56,52,52,52,48,56,48,35,74,73,67,42,91,64,54,71,50,79,47,57,61,56,75,62,73,84,73,72,78,119

pLDDT: mean 79.92, std 18.66, range [29.05, 97.25]

Mean predicted aligned error: 10.27 Å

Radius of gyration: 21.1 Å; Cα contacts (8 Å, |Δi|>4): 329; chains: 1; bounding box: 53×48×67 Å

InterPro domains:
  IPR029052 Metallo-dependent phosphatase-like [SSF56300] (37-212)

Organism: NCBI:txid353542

Foldseek 3Di:
DDDDDDPPDDDDDDDDDDPDDPPPPPPQDAAEQDPVQDFFEEEDDDQLQQLDPDDPNVVSNVVSLVVVVVCCVPRVGQEYADPDNCLVVVHAYEYADAQSCAEQRHDLVVVLVVLVPDSRYPFAAPDPVQPRGFDKGFYQYDPNVDPDPAGQEMETEFHQYWHYHHNDDHPDTPIHRGRDVVSVVVVVVVVVVSCVVHNDHHYDYDYRRDPCVVVPD